Protein AF-0000000084385746 (afdb_homodimer)

Secondary structure (DSSP, 8-state):
---------------------------------EE-PEEPPPEEEEEETTEEEEEEEEEEEEEE-SS-EEEEEEEEEE--EE-TTS-EEEEEEEEEEETTS-EEEEEEEEEB-TTS-B--EEEEE--B--------------/---------------------------------EE-PEE---EEEEEETTEEEEEEEEEEEEEE-SS-EEEEEEEEEE--EE-TTS-EEEEEEEEEEETTS-EEEEEEEEEB-TTS-B--EEEEE--B--------------

Nearest PDB structures (foldseek):
  3c5o-assembly1_D  TM=8.957E-01  e=1.426E-07  Rhodopseudomonas palustris CGA009
  3c5o-assembly1_A  TM=8.776E-01  e=1.507E-07  Rhodopseudomonas palustris CGA009
  4pux-assembly1_A  TM=7.875E-01  e=1.241E-08  Acinetobacter baumannii AYE
  3g7g-assembly1_D  TM=8.600E-01  e=5.108E-07  Clostridium acetobutylicum ATCC 824
  3g7g-assembly1_A  TM=8.839E-01  e=1.241E-06  Clostridium acetobutylicum ATCC 824

Structure (mmCIF, N/CA/C/O backbone):
data_AF-0000000084385746-model_v1
#
loop_
_entity.id
_entity.type
_entity.pdbx_description
1 polymer 'Uncharacterized protein'
#
loop_
_atom_site.group_PDB
_atom_site.id
_atom_site.type_symbol
_atom_site.label_atom_id
_atom_site.label_alt_id
_atom_site.label_comp_id
_atom_site.label_asym_id
_atom_site.label_entity_id
_atom_site.label_seq_id
_atom_site.pdbx_PDB_ins_code
_atom_site.Cartn_x
_atom_site.Cartn_y
_atom_site.Cartn_z
_atom_site.occupancy
_atom_site.B_iso_or_equiv
_atom_site.auth_seq_id
_atom_site.auth_comp_id
_atom_site.auth_asym_id
_atom_site.auth_atom_id
_atom_site.pdbx_PDB_model_num
ATOM 1 N N . MET A 1 1 ? -47.906 86.062 4.32 1 35.59 1 MET A N 1
ATOM 2 C CA . MET A 1 1 ? -46.625 85.438 4.27 1 35.59 1 MET A CA 1
ATOM 3 C C . MET A 1 1 ? -46.688 84.062 4.93 1 35.59 1 MET A C 1
ATOM 5 O O . MET A 1 1 ? -46.938 83.938 6.129 1 35.59 1 MET A O 1
ATOM 9 N N . SER A 1 2 ? -47.188 82.938 4.184 1 40.31 2 SER A N 1
ATOM 10 C CA . SER A 1 2 ? -47.531 81.562 4.48 1 40.31 2 SER A CA 1
ATOM 11 C C . SER A 1 2 ? -46.281 80.75 4.859 1 40.31 2 SER A C 1
ATOM 13 O O . SER A 1 2 ? -45.281 80.812 4.137 1 40.31 2 SER A O 1
ATOM 15 N N . PHE A 1 3 ? -46 80.5 6.137 1 43.62 3 PHE A N 1
ATOM 16 C CA . PHE A 1 3 ? -44.906 79.875 6.832 1 43.62 3 PHE A CA 1
ATOM 17 C C . PHE A 1 3 ? -44.844 78.375 6.484 1 43.62 3 PHE A C 1
ATOM 19 O O . PHE A 1 3 ? -45.625 77.562 7.016 1 43.62 3 PHE A O 1
ATOM 26 N N . GLN A 1 4 ? -44.719 77.938 5.211 1 42.5 4 GLN A N 1
ATOM 27 C CA . GLN A 1 4 ? -44.656 76.5 4.922 1 42.5 4 GLN A CA 1
ATOM 28 C C . GLN A 1 4 ? -43.406 75.875 5.504 1 42.5 4 GLN A C 1
ATOM 30 O O . GLN A 1 4 ? -42.281 76.312 5.211 1 42.5 4 GLN A O 1
ATOM 35 N N . ALA A 1 5 ? -43.438 75.5 6.727 1 43.72 5 ALA A N 1
ATOM 36 C CA . ALA A 1 5 ? -42.281 74.812 7.344 1 43.72 5 ALA A CA 1
ATOM 37 C C . ALA A 1 5 ? -41.969 73.5 6.645 1 43.72 5 ALA A C 1
ATOM 39 O O . ALA A 1 5 ? -42.875 72.688 6.41 1 43.72 5 ALA A O 1
ATOM 40 N N . PRO A 1 6 ? -40.906 73.438 5.805 1 48.62 6 PRO A N 1
ATOM 41 C CA . PRO A 1 6 ? -40.594 72.188 5.148 1 48.62 6 PRO A CA 1
ATOM 42 C C . PRO A 1 6 ? -40.25 71.062 6.141 1 48.62 6 PRO A C 1
ATOM 44 O O . PRO A 1 6 ? -39.688 71.312 7.191 1 48.62 6 PRO A O 1
ATOM 47 N N . PHE A 1 7 ? -41.188 70.125 6.324 1 44.09 7 PHE A N 1
ATOM 48 C CA . PHE A 1 7 ? -40.969 68.875 7.133 1 44.09 7 PHE A CA 1
ATOM 49 C C . PHE A 1 7 ? -39.781 68.125 6.629 1 44.09 7 PHE A C 1
ATOM 51 O O . PHE A 1 7 ? -39.75 67.688 5.465 1 44.09 7 PHE A O 1
ATOM 58 N N . LYS A 1 8 ? -38.594 68.375 7.117 1 45.34 8 LYS A N 1
ATOM 59 C CA . LYS A 1 8 ? -37.406 67.625 6.797 1 45.34 8 LYS A CA 1
ATOM 60 C C . LYS A 1 8 ? -37.594 66.188 7.211 1 45.34 8 LYS A C 1
ATOM 62 O O . LYS A 1 8 ? -37.906 65.875 8.367 1 45.34 8 LYS A O 1
ATOM 67 N N . TYR A 1 9 ? -38.062 65.312 6.273 1 42.34 9 TYR A N 1
ATOM 68 C CA . TYR A 1 9 ? -38.125 63.875 6.5 1 42.34 9 TYR A CA 1
ATOM 69 C C . TYR A 1 9 ? -36.75 63.344 6.879 1 42.34 9 TYR A C 1
ATOM 71 O O . TYR A 1 9 ? -35.75 63.562 6.176 1 42.34 9 TYR A O 1
ATOM 79 N N . LEU A 1 10 ? -36.469 63.156 8.164 1 40.66 10 LEU A N 1
ATOM 80 C CA . LEU A 1 10 ? -35.281 62.5 8.672 1 40.66 10 LEU A CA 1
ATOM 81 C C . LEU A 1 10 ? -35.281 61.031 8.211 1 40.66 10 LEU A C 1
ATOM 83 O O . LEU A 1 10 ? -36.188 60.281 8.516 1 40.66 10 LEU A O 1
ATOM 87 N N . ALA A 1 11 ? -34.688 60.781 7.051 1 42.41 11 ALA A N 1
ATOM 88 C CA . ALA A 1 11 ? -34.469 59.406 6.598 1 42.41 11 ALA A CA 1
ATOM 89 C C . ALA A 1 11 ? -33.656 58.625 7.617 1 42.41 11 ALA A C 1
ATOM 91 O O . ALA A 1 11 ? -32.531 58.969 7.922 1 42.41 11 ALA A O 1
ATOM 92 N N . LEU A 1 12 ? -34.344 57.938 8.516 1 41.75 12 LEU A N 1
ATOM 93 C CA . LEU A 1 12 ? -33.688 57 9.398 1 41.75 12 LEU A CA 1
ATOM 94 C C . LEU A 1 12 ? -33.094 55.844 8.602 1 41.75 12 LEU A C 1
ATOM 96 O O . LEU A 1 12 ? -33.812 55.094 7.941 1 41.75 12 LEU A O 1
ATOM 100 N N . VAL A 1 13 ? -31.875 55.938 8.18 1 41.09 13 VAL A N 1
ATOM 101 C CA . VAL A 1 13 ? -31.156 54.812 7.574 1 41.09 13 VAL A CA 1
ATOM 102 C C . VAL A 1 13 ? -30.969 53.719 8.602 1 41.09 13 VAL A C 1
ATOM 104 O O . VAL A 1 13 ? -30.328 53.906 9.633 1 41.09 13 VAL A O 1
ATOM 107 N N . LEU A 1 14 ? -31.953 52.781 8.711 1 39.91 14 LEU A N 1
ATOM 108 C CA . LEU A 1 14 ? -31.719 51.562 9.492 1 39.91 14 LEU A CA 1
ATOM 109 C C . LEU A 1 14 ? -30.547 50.75 8.922 1 39.91 14 LEU A C 1
ATOM 111 O O . LEU A 1 14 ? -30.609 50.281 7.785 1 39.91 14 LEU A O 1
ATOM 115 N N . ALA A 1 15 ? -29.375 50.969 9.422 1 43.41 15 ALA A N 1
ATOM 116 C CA . ALA A 1 15 ? -28.25 50.094 9.102 1 43.41 15 ALA A CA 1
ATOM 117 C C . ALA A 1 15 ? -28.5 48.688 9.594 1 43.41 15 ALA A C 1
ATOM 119 O O . ALA A 1 15 ? -28.672 48.469 10.797 1 43.41 15 ALA A O 1
ATOM 120 N N . ALA A 1 16 ? -29.109 47.812 8.82 1 41.75 16 ALA A N 1
ATOM 121 C CA . ALA A 1 16 ? -29.094 46.406 9.172 1 41.75 16 ALA A CA 1
ATOM 122 C C . ALA A 1 16 ? -27.672 45.875 9.336 1 41.75 16 ALA A C 1
ATOM 124 O O . ALA A 1 16 ? -26.875 45.938 8.398 1 41.75 16 ALA A O 1
ATOM 125 N N . ALA A 1 17 ? -27.156 45.875 10.523 1 40.16 17 ALA A N 1
ATOM 126 C CA . ALA A 1 17 ? -25.906 45.125 10.773 1 40.16 17 ALA A CA 1
ATOM 127 C C . ALA A 1 17 ? -26.078 43.656 10.406 1 40.16 17 ALA A C 1
ATOM 129 O O . ALA A 1 17 ? -26.828 42.938 11.039 1 40.16 17 ALA A O 1
ATOM 130 N N . GLY A 1 18 ? -26.016 43.344 9.172 1 43.06 18 GLY A N 1
ATOM 131 C CA . GLY A 1 18 ? -25.938 41.938 8.852 1 43.06 18 GLY A CA 1
ATOM 132 C C . GLY A 1 18 ? -24.953 41.188 9.719 1 43.06 18 GLY A C 1
ATOM 133 O O . GLY A 1 18 ? -23.797 41.594 9.859 1 43.06 18 GLY A O 1
ATOM 134 N N . TYR A 1 19 ? -25.375 40.594 10.797 1 40.62 19 TYR A N 1
ATOM 135 C CA . TYR A 1 19 ? -24.531 39.594 11.469 1 40.62 19 TYR A CA 1
ATOM 136 C C . TYR A 1 19 ? -23.906 38.656 10.469 1 40.62 19 TYR A C 1
ATOM 138 O O . TYR A 1 19 ? -24.609 37.938 9.742 1 40.62 19 TYR A O 1
ATOM 146 N N . ALA A 1 20 ? -22.844 39.062 9.867 1 43.31 20 ALA A N 1
ATOM 147 C CA . ALA A 1 20 ? -22.094 38.062 9.117 1 43.31 20 ALA A CA 1
ATOM 148 C C . ALA A 1 20 ? -21.938 36.781 9.93 1 43.31 20 ALA A C 1
ATOM 150 O O . ALA A 1 20 ? -21.328 36.781 10.992 1 43.31 20 ALA A O 1
ATOM 151 N N . VAL A 1 21 ? -22.984 36.031 10.07 1 41.38 21 VAL A N 1
ATOM 152 C CA . VAL A 1 21 ? -22.75 34.688 10.617 1 41.38 21 VAL A CA 1
ATOM 153 C C . VAL A 1 21 ? -21.406 34.156 10.125 1 41.38 21 VAL A C 1
ATOM 155 O O . VAL A 1 21 ? -21.109 34.219 8.93 1 41.38 21 VAL A O 1
ATOM 158 N N . ALA A 1 22 ? -20.359 34.312 10.891 1 40.59 22 ALA A N 1
ATOM 159 C CA . ALA A 1 22 ? -19.062 33.719 10.594 1 40.59 22 ALA A CA 1
ATOM 160 C C . ALA A 1 22 ? -19.25 32.344 9.961 1 40.59 22 ALA A C 1
ATOM 162 O O . ALA A 1 22 ? -20.078 31.531 10.414 1 40.59 22 ALA A O 1
ATOM 163 N N . GLU A 1 23 ? -19.391 32.281 8.68 1 44.69 23 GLU A N 1
ATOM 164 C CA . GLU A 1 23 ? -19.391 30.938 8.094 1 44.69 23 GLU A CA 1
ATOM 165 C C . GLU A 1 23 ? -18.609 29.953 8.961 1 44.69 23 GLU A C 1
ATOM 167 O O . GLU A 1 23 ? -17.547 30.297 9.492 1 44.69 23 GLU A O 1
ATOM 172 N N . PRO A 1 24 ? -19.312 29.188 9.719 1 40.16 24 PRO A N 1
ATOM 173 C CA . PRO A 1 24 ? -18.484 28.234 10.469 1 40.16 24 PRO A CA 1
ATOM 174 C C . PRO A 1 24 ? -17.172 27.922 9.773 1 40.16 24 PRO A C 1
ATOM 176 O O . PRO A 1 24 ? -17.125 27.797 8.547 1 40.16 24 PRO A O 1
ATOM 179 N N . THR A 1 25 ? -16.078 28.578 10.094 1 38.53 25 THR A N 1
ATOM 180 C CA . THR A 1 25 ? -14.789 28.125 9.586 1 38.53 25 THR A CA 1
ATOM 181 C C . THR A 1 25 ? -14.789 26.609 9.375 1 38.53 25 THR A C 1
ATOM 183 O O . THR A 1 25 ? -15.258 25.859 10.234 1 38.53 25 THR A O 1
ATOM 186 N N . ARG A 1 26 ? -15.156 26.141 8.227 1 39.56 26 ARG A N 1
ATOM 187 C CA . ARG A 1 26 ? -14.953 24.719 7.945 1 39.56 26 ARG A CA 1
ATOM 188 C C . ARG A 1 26 ? -13.93 24.109 8.898 1 39.56 26 ARG A C 1
ATOM 190 O O . ARG A 1 26 ? -12.891 24.719 9.172 1 39.56 26 ARG A O 1
ATOM 197 N N . PRO A 1 27 ? -14.344 23.438 9.891 1 39.25 27 PRO A N 1
ATOM 198 C CA . PRO A 1 27 ? -13.219 22.875 10.641 1 39.25 27 PRO A CA 1
ATOM 199 C C . PRO A 1 27 ? -11.938 22.797 9.812 1 39.25 27 PRO A C 1
ATOM 201 O O . PRO A 1 27 ? -11.977 22.438 8.641 1 39.25 27 PRO A O 1
ATOM 204 N N . GLY A 1 28 ? -11.203 23.844 9.742 1 36.59 28 GLY A N 1
ATOM 205 C CA . GLY A 1 28 ? -9.891 23.797 9.109 1 36.59 28 GLY A CA 1
ATOM 206 C C . GLY A 1 28 ? -9.305 22.406 9.07 1 36.59 28 GLY A C 1
ATOM 207 O O . GLY A 1 28 ? -9.07 21.797 10.117 1 36.59 28 GLY A O 1
ATOM 208 N N . LEU A 1 29 ? -9.898 21.516 8.359 1 39.75 29 LEU A N 1
ATOM 209 C CA . LEU A 1 29 ? -9.023 20.359 8.219 1 39.75 29 LEU A CA 1
ATOM 210 C C . LEU A 1 29 ? -7.57 20.734 8.508 1 39.75 29 LEU A C 1
ATOM 212 O O . LEU A 1 29 ? -6.969 21.516 7.758 1 39.75 29 LEU A O 1
ATOM 216 N N . THR A 1 30 ? -7.336 21.375 9.633 1 42.19 30 THR A N 1
ATOM 217 C CA . THR A 1 30 ? -5.938 21.562 10.008 1 42.19 30 THR A CA 1
ATOM 218 C C . THR A 1 30 ? -5.031 20.656 9.18 1 42.19 30 THR A C 1
ATOM 220 O O . THR A 1 30 ? -5.176 19.438 9.203 1 42.19 30 THR A O 1
ATOM 223 N N . TYR A 1 31 ? -4.645 21.109 7.926 1 50.03 31 TYR A N 1
ATOM 224 C CA . TYR A 1 31 ? -3.588 20.547 7.086 1 50.03 31 TYR A CA 1
ATOM 225 C C . TYR A 1 31 ? -2.533 19.844 7.93 1 50.03 31 TYR A C 1
ATOM 227 O O . TYR A 1 31 ? -1.825 20.484 8.711 1 50.03 31 TYR A O 1
ATOM 235 N N . LEU A 1 32 ? -2.736 18.766 8.586 1 58.06 32 LEU A N 1
ATOM 236 C CA . LEU A 1 32 ? -1.674 18.094 9.336 1 58.06 32 LEU A CA 1
ATOM 237 C C . LEU A 1 32 ? -0.314 18.359 8.688 1 58.06 32 LEU A C 1
ATOM 239 O O . LEU A 1 32 ? 0.646 18.703 9.375 1 58.06 32 LEU A O 1
ATOM 243 N N . TYR A 1 33 ? -0.214 18.25 7.566 1 65.12 33 TYR A N 1
ATOM 244 C CA . TYR A 1 33 ? 1.058 18.469 6.883 1 65.12 33 TYR A CA 1
ATOM 245 C C . TYR A 1 33 ? 0.847 18.672 5.391 1 65.12 33 TYR A C 1
ATOM 247 O O . TYR A 1 33 ? -0.234 18.391 4.863 1 65.12 33 TYR A O 1
ATOM 255 N N . SER A 1 34 ? 1.604 19.531 4.855 1 74.12 34 SER A N 1
ATOM 256 C CA . SER A 1 34 ? 1.747 19.594 3.404 1 74.12 34 SER A CA 1
ATOM 257 C C . SER A 1 34 ? 2.83 18.641 2.916 1 74.12 34 SER A C 1
ATOM 259 O O . SER A 1 34 ? 3.881 18.5 3.547 1 74.12 34 SER A O 1
ATOM 261 N N . LEU A 1 35 ? 2.318 17.812 2.064 1 74.31 35 LEU A N 1
ATOM 262 C CA . LEU A 1 35 ? 3.262 16.906 1.432 1 74.31 35 LEU A CA 1
ATOM 263 C C . LEU A 1 35 ? 3.697 17.438 0.068 1 74.31 35 LEU A C 1
ATOM 265 O O . LEU A 1 35 ? 2.857 17.781 -0.765 1 74.31 35 LEU A O 1
ATOM 269 N N . ASN A 1 36 ? 4.93 17.844 -0.039 1 77.62 36 ASN A N 1
ATOM 270 C CA . ASN A 1 36 ? 5.527 18.125 -1.341 1 77.62 36 ASN A CA 1
ATOM 271 C C . ASN A 1 36 ? 6.254 16.891 -1.894 1 77.62 36 ASN A C 1
ATOM 273 O O . ASN A 1 36 ? 7.473 16.922 -2.074 1 77.62 36 ASN A O 1
ATOM 277 N N . GLY A 1 37 ? 5.504 15.875 -1.877 1 72.25 37 GLY A N 1
ATOM 278 C CA . GLY A 1 37 ? 6.086 14.625 -2.338 1 72.25 37 GLY A CA 1
ATOM 279 C C . GLY A 1 37 ? 6.074 14.477 -3.85 1 72.25 37 GLY A C 1
ATOM 280 O O . GLY A 1 37 ? 5.359 15.211 -4.539 1 72.25 37 GLY A O 1
ATOM 281 N N . THR A 1 38 ? 7.078 13.711 -4.32 1 86.44 38 THR A N 1
ATOM 282 C CA . THR A 1 38 ? 7.211 13.328 -5.723 1 86.44 38 THR A CA 1
ATOM 283 C C . THR A 1 38 ? 6.535 11.984 -5.984 1 86.44 38 THR A C 1
ATOM 285 O O . THR A 1 38 ? 6.703 11.039 -5.215 1 86.44 38 THR A O 1
ATOM 288 N N . LEU A 1 39 ? 5.648 12.086 -6.898 1 90 39 LEU A N 1
ATOM 289 C CA . LEU A 1 39 ? 5.035 10.852 -7.379 1 90 39 LEU A CA 1
ATOM 290 C C . LEU A 1 39 ? 5.75 10.336 -8.625 1 90 39 LEU A C 1
ATOM 292 O O . LEU A 1 39 ? 6.297 11.125 -9.398 1 90 39 LEU A O 1
ATOM 296 N N . GLY A 1 40 ? 5.789 8.992 -8.75 1 92.62 40 GLY A N 1
ATOM 297 C CA . GLY A 1 40 ? 6.262 8.398 -9.992 1 92.62 40 GLY A CA 1
ATOM 298 C C . GLY A 1 40 ? 5.262 8.5 -11.125 1 92.62 40 GLY A C 1
ATOM 299 O O . GLY A 1 40 ? 4.148 8.992 -10.938 1 92.62 40 GLY A O 1
ATOM 300 N N . GLU A 1 41 ? 5.695 8.086 -12.305 1 94.19 41 GLU A N 1
ATOM 301 C CA . GLU A 1 41 ? 4.805 8.07 -13.461 1 94.19 41 GLU A CA 1
ATOM 302 C C . GLU A 1 41 ? 3.584 7.195 -13.211 1 94.19 41 GLU A C 1
ATOM 304 O O . GLU A 1 41 ? 3.719 6.016 -12.875 1 94.19 41 GLU A O 1
ATOM 309 N N . PRO A 1 42 ? 2.42 7.793 -13.328 1 95.75 42 PRO A N 1
ATOM 310 C CA . PRO A 1 42 ? 1.208 6.996 -13.133 1 95.75 42 PRO A CA 1
ATOM 311 C C . PRO A 1 42 ? 1.012 5.941 -14.219 1 95.75 42 PRO A C 1
ATOM 313 O O . PRO A 1 42 ? 1.463 6.129 -15.352 1 95.75 42 PRO A O 1
ATOM 316 N N . PHE A 1 43 ? 0.29 4.84 -13.875 1 95.88 43 PHE A N 1
ATOM 317 C CA . PHE A 1 43 ? -0.142 3.85 -14.859 1 95.88 43 PHE A CA 1
ATOM 318 C C . PHE A 1 43 ? -1.434 3.174 -14.414 1 95.88 43 PHE A C 1
ATOM 320 O O . PHE A 1 43 ? -1.854 3.322 -13.266 1 95.88 43 PHE A O 1
ATOM 327 N N . THR A 1 44 ? -2.057 2.438 -15.344 1 95.31 44 THR A N 1
ATOM 328 C CA . THR A 1 44 ? -3.305 1.74 -15.055 1 95.31 44 THR A CA 1
ATOM 329 C C . THR A 1 44 ? -3.104 0.228 -15.102 1 95.31 44 THR A C 1
ATOM 331 O O . THR A 1 44 ? -2.24 -0.265 -15.836 1 95.31 44 THR A O 1
ATOM 334 N N . THR A 1 45 ? -3.855 -0.508 -14.297 1 93.81 45 THR A N 1
ATOM 335 C CA . THR A 1 45 ? -3.871 -1.964 -14.391 1 93.81 45 THR A CA 1
ATOM 336 C C . THR A 1 45 ? -4.957 -2.434 -15.352 1 93.81 45 THR A C 1
ATOM 338 O O . THR A 1 45 ? -5.199 -3.635 -15.484 1 93.81 45 THR A O 1
ATOM 341 N N . GLY A 1 46 ? -5.652 -1.529 -15.977 1 87.38 46 GLY A N 1
ATOM 342 C CA . GLY A 1 46 ? -6.715 -1.84 -16.922 1 87.38 46 GLY A CA 1
ATOM 343 C C . GLY A 1 46 ? -8.102 -1.592 -16.359 1 87.38 46 GLY A C 1
ATOM 344 O O . GLY A 1 46 ? -8.25 -1.224 -15.188 1 87.38 46 GLY A O 1
ATOM 345 N N . VAL A 1 47 ? -9.047 -1.761 -17.203 1 86.25 47 VAL A N 1
ATOM 346 C CA . VAL A 1 47 ? -10.438 -1.501 -16.828 1 86.25 47 VAL A CA 1
ATOM 347 C C . VAL A 1 47 ? -11.016 -2.711 -16.094 1 86.25 47 VAL A C 1
ATOM 349 O O . VAL A 1 47 ? -10.938 -3.838 -16.594 1 86.25 47 VAL A O 1
ATOM 352 N N . GLY A 1 48 ? -11.469 -2.375 -14.844 1 83.06 48 GLY A N 1
ATOM 353 C CA . GLY A 1 48 ? -12.164 -3.391 -14.07 1 83.06 48 GLY A CA 1
ATOM 354 C C . GLY A 1 48 ? -13.633 -3.076 -13.844 1 83.06 48 GLY A C 1
ATOM 355 O O . GLY A 1 48 ? -14.133 -2.068 -14.352 1 83.06 48 GLY A O 1
ATOM 356 N N . PRO A 1 49 ? -14.273 -4 -13.109 1 82.94 49 PRO A N 1
ATOM 357 C CA . PRO A 1 49 ? -15.711 -3.854 -12.906 1 82.94 49 PRO A CA 1
ATOM 358 C C . PRO A 1 49 ? -16.078 -2.582 -12.141 1 82.94 49 PRO A C 1
ATOM 360 O O . PRO A 1 49 ? -17.172 -2.051 -12.297 1 82.94 49 PRO A O 1
ATOM 363 N N . HIS A 1 50 ? -15.234 -2.098 -11.352 1 85.75 50 HIS A N 1
ATOM 364 C CA . HIS A 1 50 ? -15.539 -0.936 -10.523 1 85.75 50 HIS A CA 1
ATOM 365 C C . HIS A 1 50 ? -14.93 0.333 -11.117 1 85.75 50 HIS A C 1
ATOM 367 O O . HIS A 1 50 ? -15.062 1.415 -10.539 1 85.75 50 HIS A O 1
ATOM 373 N N . GLY A 1 51 ? -14.336 0.25 -12.211 1 92.5 51 GLY A N 1
ATOM 374 C CA . GLY A 1 51 ? -13.602 1.354 -12.82 1 92.5 51 GLY A CA 1
ATOM 375 C C . GLY A 1 51 ? -12.172 1.004 -13.172 1 92.5 51 GLY A C 1
ATOM 376 O O . GLY A 1 51 ? -11.812 -0.174 -13.25 1 92.5 51 GLY A O 1
ATOM 377 N N . THR A 1 52 ? -11.453 2.072 -13.43 1 94.31 52 THR A N 1
ATOM 378 C CA . THR A 1 52 ? -10.062 1.867 -13.828 1 94.31 52 THR A CA 1
ATOM 379 C C . THR A 1 52 ? -9.125 2.139 -12.656 1 94.31 52 THR A C 1
ATOM 381 O O . THR A 1 52 ? -9.156 3.225 -12.07 1 94.31 52 THR A O 1
ATOM 384 N N . ARG A 1 53 ? -8.367 1.111 -12.336 1 96.19 53 ARG A N 1
ATOM 385 C CA . ARG A 1 53 ? -7.344 1.286 -11.32 1 96.19 53 ARG A CA 1
ATOM 386 C C . ARG A 1 53 ? -6.195 2.148 -11.836 1 96.19 53 ARG A C 1
ATOM 388 O O . ARG A 1 53 ? -5.629 1.863 -12.891 1 96.19 53 ARG A O 1
ATOM 395 N N . ALA A 1 54 ? -5.969 3.229 -11.086 1 96.06 54 ALA A N 1
ATOM 396 C CA . ALA A 1 54 ? -4.801 4.07 -11.336 1 96.06 54 ALA A CA 1
ATOM 397 C C . ALA A 1 54 ? -3.768 3.922 -10.219 1 96.06 54 ALA A C 1
ATOM 399 O O . ALA A 1 54 ? -4.102 4.023 -9.039 1 96.06 54 ALA A O 1
ATOM 400 N N . VAL A 1 55 ? -2.574 3.625 -10.641 1 97.69 55 VAL A N 1
ATOM 401 C CA . VAL A 1 55 ? -1.484 3.49 -9.688 1 97.69 55 VAL A CA 1
ATOM 402 C C . VAL A 1 55 ? -0.571 4.711 -9.766 1 97.69 55 VAL A C 1
ATOM 404 O O . VAL A 1 55 ? -0.032 5.023 -10.828 1 97.69 55 VAL A O 1
ATOM 407 N N . LEU A 1 56 ? -0.446 5.406 -8.656 1 97.38 56 LEU A N 1
ATOM 408 C CA . LEU A 1 56 ? 0.442 6.555 -8.508 1 97.38 56 LEU A CA 1
ATOM 409 C C . LEU A 1 56 ? 1.522 6.277 -7.469 1 97.38 56 LEU A C 1
ATOM 411 O O . LEU A 1 56 ? 1.308 6.488 -6.273 1 97.38 56 LEU A O 1
ATOM 415 N N . PRO A 1 57 ? 2.725 5.84 -7.938 1 97.94 57 PRO A N 1
ATOM 416 C CA . PRO A 1 57 ? 3.777 5.48 -6.984 1 97.94 57 PRO A CA 1
ATOM 417 C C . PRO A 1 57 ? 4.258 6.672 -6.16 1 97.94 57 PRO A C 1
ATOM 419 O O . PRO A 1 57 ? 4.375 7.781 -6.684 1 97.94 57 PRO A O 1
ATOM 422 N N . VAL A 1 58 ? 4.48 6.383 -4.914 1 97.06 58 VAL A N 1
ATOM 423 C CA . VAL A 1 58 ? 5.078 7.391 -4.043 1 97.06 58 VAL A CA 1
ATOM 424 C C . VAL A 1 58 ? 6.598 7.305 -4.121 1 97.06 58 VAL A C 1
ATOM 426 O O . VAL A 1 58 ? 7.184 6.262 -3.826 1 97.06 58 VAL A O 1
ATOM 429 N N . LEU A 1 59 ? 7.289 8.367 -4.426 1 95.38 59 LEU A N 1
ATOM 430 C CA . LEU A 1 59 ? 8.734 8.328 -4.609 1 95.38 59 LEU A CA 1
ATOM 431 C C . LEU A 1 59 ? 9.453 9.023 -3.459 1 95.38 59 LEU A C 1
ATOM 433 O O . LEU A 1 59 ? 10.664 8.883 -3.297 1 95.38 59 LEU A O 1
ATOM 437 N N . GLY A 1 60 ? 8.781 9.812 -2.699 1 94.12 60 GLY A N 1
ATOM 438 C CA . GLY A 1 60 ? 9.422 10.484 -1.584 1 94.12 60 GLY A CA 1
ATOM 439 C C . GLY A 1 60 ? 9.234 11.992 -1.606 1 94.12 60 GLY A C 1
ATOM 440 O O . GLY A 1 60 ? 8.344 12.5 -2.297 1 94.12 60 GLY A O 1
ATOM 441 N N . GLY A 1 61 ? 10.031 12.672 -0.722 1 93 61 GLY A N 1
ATOM 442 C CA . GLY A 1 61 ? 10.016 14.117 -0.601 1 93 61 GLY A CA 1
ATOM 443 C C . GLY A 1 61 ? 9.781 14.594 0.821 1 93 61 GLY A C 1
ATOM 444 O O . GLY A 1 61 ? 9.5 13.797 1.713 1 93 61 GLY A O 1
ATOM 445 N N . PRO A 1 62 ? 9.992 15.883 0.858 1 93 62 PRO A N 1
ATOM 446 C CA . PRO A 1 62 ? 9.797 16.438 2.201 1 93 62 PRO A CA 1
ATOM 447 C C . PRO A 1 62 ? 8.328 16.641 2.551 1 93 62 PRO A C 1
ATOM 449 O O . PRO A 1 62 ? 7.488 16.781 1.654 1 93 62 PRO A O 1
ATOM 452 N N . PHE A 1 63 ? 8 16.578 3.807 1 91.12 63 PHE A N 1
ATOM 453 C CA . PHE A 1 63 ? 6.734 17.094 4.309 1 91.12 63 PHE A CA 1
ATOM 454 C C . PHE A 1 63 ? 6.957 18.031 5.484 1 91.12 63 PHE A C 1
ATOM 456 O O . PHE A 1 63 ? 7.992 17.969 6.152 1 91.12 63 PHE A O 1
ATOM 463 N N . SER A 1 64 ? 6.031 18.953 5.613 1 89.69 64 SER A N 1
ATOM 464 C CA . SER A 1 64 ? 6.137 19.922 6.699 1 89.69 64 SER A CA 1
ATOM 465 C C . SER A 1 64 ? 4.762 20.312 7.223 1 89.69 64 SER A C 1
ATOM 467 O O . SER A 1 64 ? 3.803 20.406 6.453 1 89.69 64 SER A O 1
ATOM 469 N N . GLY A 1 65 ? 4.688 20.438 8.508 1 85 65 GLY A N 1
ATOM 470 C CA . GLY A 1 65 ? 3.523 20.969 9.203 1 85 65 GLY A CA 1
ATOM 471 C C . GLY A 1 65 ? 3.881 21.781 10.438 1 85 65 GLY A C 1
ATOM 472 O O . GLY A 1 65 ? 5.059 21.984 10.727 1 85 65 GLY A O 1
ATOM 473 N N . PRO A 1 66 ? 2.914 22.344 11.055 1 84.62 66 PRO A N 1
ATOM 474 C CA . PRO A 1 66 ? 3.176 23.219 12.211 1 84.62 66 PRO A CA 1
ATOM 475 C C . PRO A 1 66 ? 3.998 22.516 13.297 1 84.62 66 PRO A C 1
ATOM 477 O O . PRO A 1 66 ? 4.863 23.141 13.914 1 84.62 66 PRO A O 1
ATOM 480 N N . ASN A 1 67 ? 3.762 21.203 13.477 1 85.19 67 ASN A N 1
ATOM 481 C CA . ASN A 1 67 ? 4.434 20.531 14.578 1 85.19 67 ASN A CA 1
ATOM 482 C C . ASN A 1 67 ? 5.176 19.297 14.109 1 85.19 67 ASN A C 1
ATOM 484 O O . ASN A 1 67 ? 5.719 18.531 14.922 1 85.19 67 ASN A O 1
ATOM 488 N N . ILE A 1 68 ? 5.141 19.109 12.891 1 86.62 68 ILE A N 1
ATOM 489 C CA . ILE A 1 68 ? 5.75 17.875 12.414 1 86.62 68 ILE A CA 1
ATOM 490 C C . ILE A 1 68 ? 6.32 18.094 11.008 1 86.62 68 ILE A C 1
ATOM 492 O O . ILE A 1 68 ? 5.703 18.766 10.18 1 86.62 68 ILE A O 1
ATOM 496 N N . SER A 1 69 ? 7.594 17.672 10.805 1 93.25 69 SER A N 1
ATOM 497 C CA . SER A 1 69 ? 8.234 17.688 9.5 1 93.25 69 SER A CA 1
ATOM 498 C C . SER A 1 69 ? 9.125 16.469 9.305 1 93.25 69 SER A C 1
ATOM 500 O O . SER A 1 69 ? 9.461 15.781 10.273 1 93.25 69 SER A O 1
ATOM 502 N N . GLY A 1 70 ? 9.43 16.234 8.102 1 95.5 70 GLY A N 1
ATOM 503 C CA . GLY A 1 70 ? 10.289 15.102 7.816 1 95.5 70 GLY A CA 1
ATOM 504 C C . GLY A 1 70 ? 10.266 14.695 6.355 1 95.5 70 GLY A C 1
ATOM 505 O O . GLY A 1 70 ? 10.25 15.547 5.465 1 95.5 70 GLY A O 1
ATOM 506 N N . GLN A 1 71 ? 10.414 13.375 6.148 1 96.62 71 GLN A N 1
ATOM 507 C CA . GLN A 1 71 ? 10.523 12.828 4.801 1 96.62 71 GLN A CA 1
ATOM 508 C C . GLN A 1 71 ? 9.414 11.812 4.535 1 96.62 71 GLN A C 1
ATOM 510 O O . GLN A 1 71 ? 9.109 10.984 5.395 1 96.62 71 GLN A O 1
ATOM 515 N N . VAL A 1 72 ? 8.758 11.992 3.379 1 95.81 72 VAL A N 1
ATOM 516 C CA . VAL A 1 72 ? 8 10.891 2.812 1 95.81 72 VAL A CA 1
ATOM 517 C C . VAL A 1 72 ? 8.953 9.805 2.312 1 95.81 72 VAL A C 1
ATOM 519 O O . VAL A 1 72 ? 9.906 10.102 1.59 1 95.81 72 VAL A O 1
ATOM 522 N N . LEU A 1 73 ? 8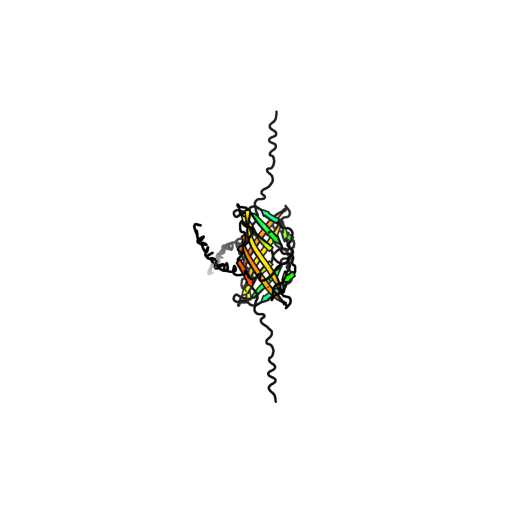.789 8.578 2.748 1 96.75 73 LEU A N 1
ATOM 523 C CA . LEU A 1 73 ? 9.633 7.484 2.283 1 96.75 73 LEU A CA 1
ATOM 524 C C . LEU A 1 73 ? 9.164 6.98 0.922 1 96.75 73 LEU A C 1
ATOM 526 O O . LEU A 1 73 ? 7.984 7.078 0.589 1 96.75 73 LEU A O 1
ATOM 530 N N . PRO A 1 74 ? 10.117 6.496 0.076 1 96.56 74 PRO A N 1
ATOM 531 C CA . PRO A 1 74 ? 9.719 5.977 -1.235 1 96.56 74 PRO A CA 1
ATOM 532 C C . PRO A 1 74 ? 9.062 4.598 -1.15 1 96.56 74 PRO A C 1
ATOM 534 O O . PRO A 1 74 ? 9.562 3.637 -1.739 1 96.56 74 PRO A O 1
ATOM 537 N N . ILE A 1 75 ? 8.008 4.527 -0.413 1 97.38 75 ILE A N 1
ATOM 538 C CA . ILE A 1 75 ? 7.238 3.316 -0.148 1 97.38 75 ILE A CA 1
ATOM 539 C C . ILE A 1 75 ? 5.75 3.609 -0.311 1 97.38 75 ILE A C 1
ATOM 541 O O . ILE A 1 75 ? 5.219 4.523 0.322 1 97.38 75 ILE A O 1
ATOM 545 N N . GLY A 1 76 ? 5.082 2.707 -1.13 1 98.19 76 GLY A N 1
ATOM 546 C CA . GLY A 1 76 ? 3.637 2.812 -1.265 1 98.19 76 GLY A CA 1
ATOM 547 C C . GLY A 1 76 ? 3.207 3.479 -2.559 1 98.19 76 GLY A C 1
ATOM 548 O O . GLY A 1 76 ? 4.016 3.648 -3.475 1 98.19 76 GLY A O 1
ATOM 549 N N . ALA A 1 77 ? 1.941 3.744 -2.641 1 98.5 77 ALA A N 1
ATOM 550 C CA . ALA A 1 77 ? 1.265 4.332 -3.795 1 98.5 77 ALA A CA 1
ATOM 551 C C . ALA A 1 77 ? -0.15 4.773 -3.434 1 98.5 77 ALA A C 1
ATOM 553 O O . ALA A 1 77 ? -0.646 4.465 -2.348 1 98.5 77 ALA A O 1
ATOM 554 N N . ASP A 1 78 ? -0.716 5.531 -4.262 1 97 78 ASP A N 1
ATOM 555 C CA . ASP A 1 78 ? -2.172 5.609 -4.355 1 97 78 ASP A CA 1
ATOM 556 C C . ASP A 1 78 ? -2.705 4.656 -5.422 1 97 78 ASP A C 1
ATOM 558 O O . ASP A 1 78 ? -2.379 4.797 -6.605 1 97 78 ASP A O 1
ATOM 562 N N . TRP A 1 79 ? -3.418 3.658 -4.934 1 98.06 79 TRP A N 1
ATOM 563 C CA . TRP A 1 79 ? -4.047 2.682 -5.812 1 98.06 79 TRP A CA 1
ATOM 564 C C . TRP A 1 79 ? -5.52 3.021 -6.039 1 98.06 79 TRP A C 1
ATOM 566 O O . TRP A 1 79 ? -6.387 2.152 -5.938 1 98.06 79 TRP A O 1
ATOM 576 N N . GLY A 1 80 ? -5.773 4.188 -6.328 1 96.75 80 GLY A N 1
ATOM 577 C CA . GLY A 1 80 ? -7.141 4.676 -6.465 1 96.75 80 GLY A CA 1
ATOM 578 C C . GLY A 1 80 ? -7.832 4.168 -7.715 1 96.75 80 GLY A C 1
ATOM 579 O O . GLY A 1 80 ? -7.203 3.535 -8.562 1 96.75 80 GLY A O 1
ATOM 580 N N . ILE A 1 81 ? -9.141 4.438 -7.715 1 96.44 81 ILE A N 1
ATOM 581 C CA . ILE A 1 81 ? -9.977 4.039 -8.844 1 96.44 81 ILE A CA 1
ATOM 582 C C . ILE A 1 81 ? -10.625 5.273 -9.469 1 96.44 81 ILE A C 1
ATOM 584 O O . ILE A 1 81 ? -11.094 6.164 -8.758 1 96.44 81 ILE A O 1
ATOM 588 N N . VAL A 1 82 ? -10.539 5.316 -10.805 1 95 82 VAL A N 1
ATOM 589 C CA . VAL A 1 82 ? -11.375 6.258 -11.539 1 95 82 VAL A CA 1
ATOM 590 C C . VAL A 1 82 ? -12.688 5.582 -11.938 1 95 82 VAL A C 1
ATOM 592 O O . VAL A 1 82 ? -12.688 4.609 -12.695 1 95 82 VAL A O 1
ATOM 595 N N . ASP A 1 83 ? -13.758 6.121 -11.422 1 93.88 83 ASP A N 1
ATOM 596 C CA . ASP A 1 83 ? -15.023 5.43 -11.664 1 93.88 83 ASP A CA 1
ATOM 597 C C . ASP A 1 83 ? -15.625 5.848 -13 1 93.88 83 ASP A C 1
ATOM 599 O O . ASP A 1 83 ? -15 6.578 -13.773 1 93.88 83 ASP A O 1
ATOM 603 N N . SER A 1 84 ? -16.812 5.316 -13.297 1 91.69 84 SER A N 1
ATOM 604 C CA . SER A 1 84 ? -17.438 5.508 -14.602 1 91.69 84 SER A CA 1
ATOM 605 C C . SER A 1 84 ? -17.812 6.965 -14.828 1 91.69 84 SER A C 1
ATOM 607 O O . SER A 1 84 ? -18.031 7.387 -15.969 1 91.69 84 SER A O 1
ATOM 609 N N . ASN A 1 85 ? -17.875 7.785 -13.852 1 92 85 ASN A N 1
ATOM 610 C CA . ASN A 1 85 ? -18.172 9.211 -13.969 1 92 85 ASN A CA 1
ATOM 611 C C . ASN A 1 85 ? -16.891 10.039 -14.055 1 92 85 ASN A C 1
ATOM 613 O O . ASN A 1 85 ? -16.938 11.266 -14.07 1 92 85 ASN A O 1
ATOM 617 N N . GLY A 1 86 ? -15.805 9.359 -13.977 1 91.56 86 GLY A N 1
ATOM 618 C CA . GLY A 1 86 ? -14.531 10.047 -14.062 1 91.56 86 GLY A CA 1
ATOM 619 C C . GLY A 1 86 ? -14.031 10.539 -12.719 1 91.56 86 GLY A C 1
ATOM 620 O O . GLY A 1 86 ? -13.047 11.281 -12.641 1 91.56 86 GLY A O 1
ATOM 621 N N . LEU A 1 87 ? -14.711 10.156 -11.68 1 93.62 87 LEU A N 1
ATOM 622 C CA . LEU A 1 87 ? -14.305 10.57 -10.344 1 93.62 87 LEU A CA 1
ATOM 623 C C . LEU A 1 87 ? -13.242 9.633 -9.773 1 93.62 87 LEU A C 1
ATOM 625 O O . LEU A 1 87 ? -13.367 8.414 -9.891 1 93.62 87 LEU A O 1
ATOM 629 N N . PHE A 1 88 ? -12.281 10.273 -9.219 1 94.25 88 PHE A N 1
ATOM 630 C CA . PHE A 1 88 ? -11.195 9.5 -8.625 1 94.25 88 PHE A CA 1
ATOM 631 C C . PHE A 1 88 ? -11.484 9.195 -7.156 1 94.25 88 PHE A C 1
ATOM 633 O O . PHE A 1 88 ? -11.859 10.094 -6.395 1 94.25 88 PHE A O 1
ATOM 640 N N . TRP A 1 89 ? -11.406 7.953 -6.762 1 95.56 89 TRP A N 1
ATOM 641 C CA . TRP A 1 89 ? -11.469 7.469 -5.387 1 95.56 89 TRP A CA 1
ATOM 642 C C . TRP A 1 89 ? -10.086 7.055 -4.898 1 95.56 89 TRP A C 1
ATOM 644 O O . TRP A 1 89 ? -9.523 6.062 -5.367 1 95.56 89 TRP A O 1
ATOM 654 N N . ALA A 1 90 ? -9.602 7.812 -3.982 1 95.5 90 ALA A N 1
ATOM 655 C CA . ALA A 1 90 ? -8.258 7.547 -3.471 1 95.5 90 ALA A CA 1
ATOM 656 C C . ALA A 1 90 ? -8.234 6.262 -2.648 1 95.5 90 ALA A C 1
ATOM 658 O O . ALA A 1 90 ? -9.203 5.934 -1.962 1 95.5 90 ALA A O 1
ATOM 659 N N . ASP A 1 91 ? -7.184 5.516 -2.719 1 97.06 91 ASP A N 1
ATOM 660 C CA . ASP A 1 91 ? -6.773 4.383 -1.893 1 97.06 91 ASP A CA 1
ATOM 661 C C . ASP A 1 91 ? -5.254 4.355 -1.72 1 97.06 91 ASP A C 1
ATOM 663 O O . ASP A 1 91 ? -4.562 3.596 -2.402 1 97.06 91 ASP A O 1
ATOM 667 N N . ALA A 1 92 ? -4.777 5.152 -0.816 1 97.06 92 ALA A N 1
ATOM 668 C CA . ALA A 1 92 ? -3.34 5.41 -0.732 1 97.06 92 ALA A CA 1
ATOM 669 C C . ALA A 1 92 ? -2.754 4.836 0.554 1 97.06 92 ALA A C 1
ATOM 671 O O . ALA A 1 92 ? -3.396 4.871 1.607 1 97.06 92 ALA A O 1
ATOM 672 N N . ARG A 1 93 ? -1.624 4.34 0.469 1 98.12 93 ARG A N 1
ATOM 673 C CA . ARG A 1 93 ? -0.759 3.982 1.589 1 98.12 93 ARG A CA 1
ATOM 674 C C . ARG A 1 93 ? 0.652 4.523 1.384 1 98.12 93 ARG A C 1
ATOM 676 O O . ARG A 1 93 ? 1.22 4.395 0.297 1 98.12 93 ARG A O 1
ATOM 683 N N . TYR A 1 94 ? 1.191 5.117 2.436 1 97 94 TYR A N 1
ATOM 684 C CA . TYR A 1 94 ? 2.568 5.594 2.395 1 97 94 TYR A CA 1
ATOM 685 C C . TYR A 1 94 ? 3.119 5.785 3.803 1 97 94 TYR A C 1
ATOM 687 O O . TYR A 1 94 ? 2.381 5.684 4.785 1 97 94 TYR A O 1
ATOM 695 N N . ASN A 1 95 ? 4.422 6.02 3.854 1 96.81 95 ASN A N 1
ATOM 696 C CA . ASN A 1 95 ? 5.098 6.164 5.137 1 96.81 95 ASN A CA 1
ATOM 697 C C . ASN A 1 95 ? 5.848 7.488 5.23 1 96.81 95 ASN A C 1
ATOM 699 O O . ASN A 1 95 ? 6.441 7.941 4.25 1 96.81 95 ASN A O 1
ATOM 703 N N . LEU A 1 96 ? 5.793 8.016 6.406 1 94.62 96 LEU A N 1
ATOM 704 C CA . LEU A 1 96 ? 6.551 9.211 6.754 1 94.62 96 LEU A CA 1
ATOM 705 C C . LEU A 1 96 ? 7.586 8.906 7.832 1 94.62 96 LEU A C 1
ATOM 707 O O . LEU A 1 96 ? 7.328 8.109 8.742 1 94.62 96 LEU A O 1
ATOM 711 N N . ARG A 1 97 ? 8.727 9.523 7.668 1 96 97 ARG A N 1
ATOM 712 C CA . ARG A 1 97 ? 9.695 9.594 8.758 1 96 97 ARG A CA 1
ATOM 713 C C . ARG A 1 97 ? 9.891 11.039 9.219 1 96 97 ARG A C 1
ATOM 715 O O . ARG A 1 97 ? 10.266 11.906 8.43 1 96 97 ARG A O 1
ATOM 722 N N . THR A 1 98 ? 9.594 11.227 10.492 1 94.44 98 THR A N 1
ATOM 723 C CA . THR A 1 98 ? 9.742 12.578 11.023 1 94.44 98 THR A CA 1
ATOM 724 C C . THR A 1 98 ? 11.211 12.891 11.281 1 94.44 98 THR A C 1
ATOM 726 O O . THR A 1 98 ? 12.047 11.984 11.359 1 94.44 98 THR A O 1
ATOM 729 N N . ASP A 1 99 ? 11.484 14.164 11.414 1 95.19 99 ASP A N 1
ATOM 730 C CA . ASP A 1 99 ? 12.844 14.609 11.664 1 95.19 99 ASP A CA 1
ATOM 731 C C . ASP A 1 99 ? 13.375 14.039 12.977 1 95.19 99 ASP A C 1
ATOM 733 O O . ASP A 1 99 ? 14.578 13.805 13.117 1 95.19 99 ASP A O 1
ATOM 737 N N . ASP A 1 100 ? 12.539 13.797 13.922 1 93.19 100 ASP A N 1
ATOM 738 C CA . ASP A 1 100 ? 12.977 13.258 15.203 1 93.19 100 ASP A CA 1
ATOM 739 C C . ASP A 1 100 ? 12.984 11.727 15.188 1 93.19 100 ASP A C 1
ATOM 741 O O . ASP A 1 100 ? 13.172 11.094 16.219 1 93.19 100 ASP A O 1
ATOM 745 N N . GLY A 1 101 ? 12.656 11.117 14.086 1 93.06 101 GLY A N 1
ATOM 746 C CA . GLY A 1 101 ? 12.938 9.703 13.891 1 93.06 101 GLY A CA 1
ATOM 747 C C . GLY A 1 101 ? 11.703 8.828 13.992 1 93.06 101 GLY A C 1
ATOM 748 O O . GLY A 1 101 ? 11.781 7.613 13.812 1 93.06 101 GLY A O 1
ATOM 749 N N . ALA A 1 102 ? 10.555 9.414 14.227 1 92.62 102 ALA A N 1
ATOM 750 C CA . ALA A 1 102 ? 9.336 8.617 14.297 1 92.62 102 ALA A CA 1
ATOM 751 C C . ALA A 1 102 ? 8.914 8.148 12.906 1 92.62 102 ALA A C 1
ATOM 753 O O . ALA A 1 102 ? 9.023 8.891 11.93 1 92.62 102 ALA A O 1
ATOM 754 N N . GLU A 1 103 ? 8.461 6.93 12.891 1 95.44 103 GLU A N 1
ATOM 755 C CA . GLU A 1 103 ? 7.879 6.367 11.68 1 95.44 103 GLU A CA 1
ATOM 756 C C . GLU A 1 103 ? 6.352 6.422 11.727 1 95.44 103 GLU A C 1
ATOM 758 O O . GLU A 1 103 ? 5.742 6.031 12.719 1 95.44 103 GLU A O 1
ATOM 763 N N . ILE A 1 104 ? 5.758 6.887 10.656 1 94.06 104 ILE A N 1
ATOM 764 C CA . ILE A 1 104 ? 4.309 7.02 10.586 1 94.06 104 ILE A CA 1
ATOM 765 C C . ILE A 1 104 ? 3.779 6.316 9.344 1 94.06 104 ILE A C 1
ATOM 767 O O . ILE A 1 104 ? 4.254 6.57 8.227 1 94.06 104 ILE A O 1
ATOM 771 N N . PHE A 1 105 ? 2.863 5.414 9.5 1 95.88 105 PHE A N 1
ATOM 772 C CA . PHE A 1 105 ? 2.131 4.781 8.406 1 95.88 105 PHE A CA 1
ATOM 773 C C . PHE A 1 105 ? 0.81 5.496 8.156 1 95.88 105 PHE A C 1
ATOM 775 O O . PHE A 1 105 ? -0.002 5.656 9.07 1 95.88 105 PHE A O 1
ATOM 782 N N . VAL A 1 106 ? 0.611 5.91 6.902 1 94.62 106 VAL A N 1
ATOM 783 C CA . VAL A 1 106 ? -0.569 6.691 6.547 1 94.62 106 VAL A CA 1
ATOM 784 C C . VAL A 1 106 ? -1.425 5.914 5.551 1 94.62 106 VAL A C 1
ATOM 786 O O . VAL A 1 106 ? -0.906 5.363 4.574 1 94.62 106 VAL A O 1
ATOM 789 N N . GLN A 1 107 ? -2.689 5.84 5.793 1 96.56 107 GLN A N 1
ATOM 790 C CA . GLN A 1 107 ? -3.689 5.301 4.875 1 96.56 107 GLN A CA 1
ATOM 791 C C . GLN A 1 107 ? -4.758 6.344 4.555 1 96.56 107 GLN A C 1
ATOM 793 O O . GLN A 1 107 ? -5.355 6.926 5.461 1 96.56 107 GLN A O 1
ATOM 798 N N . THR A 1 108 ? -4.934 6.574 3.281 1 93.94 108 THR A N 1
ATOM 799 C CA . THR A 1 108 ? -5.91 7.562 2.84 1 93.94 108 THR A CA 1
ATOM 800 C C . THR A 1 108 ? -6.91 6.941 1.87 1 93.94 108 THR A C 1
ATOM 802 O O . THR A 1 108 ? -6.523 6.211 0.958 1 93.94 108 THR A O 1
ATOM 805 N N . SER A 1 109 ? -8.172 7.215 2.139 1 96.31 109 SER A N 1
ATOM 806 C CA . SER A 1 109 ? -9.195 6.711 1.227 1 96.31 109 SER A CA 1
ATOM 807 C C . SER A 1 109 ? -10.359 7.684 1.112 1 96.31 109 SER A C 1
ATOM 809 O O . SER A 1 109 ? -10.664 8.414 2.059 1 96.31 109 SER A O 1
ATOM 811 N N . GLY A 1 110 ? -10.992 7.66 -0.026 1 94.69 110 GLY A N 1
ATOM 812 C CA . GLY A 1 110 ? -12.211 8.438 -0.196 1 94.69 110 GLY A CA 1
ATOM 813 C C . GLY A 1 110 ? -12.344 9.039 -1.581 1 94.69 110 GLY A C 1
ATOM 814 O O . GLY A 1 110 ? -11.398 8.992 -2.379 1 94.69 110 GLY A O 1
ATOM 815 N N . PRO A 1 111 ? -13.484 9.555 -1.809 1 92.56 111 PRO A N 1
ATOM 816 C CA . PRO A 1 111 ? -13.797 10.039 -3.154 1 92.56 111 PRO A CA 1
ATOM 817 C C . PRO A 1 111 ? -13.273 11.453 -3.406 1 92.56 111 PRO A C 1
ATOM 819 O O . PRO A 1 111 ? -13.25 12.281 -2.494 1 92.56 111 PRO A O 1
ATOM 822 N N . GLY A 1 112 ? -12.867 11.562 -4.629 1 87.69 112 GLY A N 1
ATOM 823 C CA . GLY A 1 112 ? -12.836 12.922 -5.129 1 87.69 112 GLY A CA 1
ATOM 824 C C . GLY A 1 112 ? -14.219 13.531 -5.312 1 87.69 112 GLY A C 1
ATOM 825 O O . GLY A 1 112 ? -15.219 12.82 -5.254 1 87.69 112 GLY A O 1
ATOM 826 N N . GLN A 1 113 ? -14.211 14.867 -5.355 1 85.94 113 GLN A N 1
ATOM 827 C CA . GLN A 1 113 ? -15.469 15.578 -5.562 1 85.94 113 GLN A CA 1
ATOM 828 C C . GLN A 1 113 ? -15.5 16.25 -6.934 1 85.94 113 GLN A C 1
ATOM 830 O O . GLN A 1 113 ? -14.453 16.594 -7.484 1 85.94 113 GLN A O 1
ATOM 835 N N . PRO A 1 114 ? -16.75 16.344 -7.379 1 85 114 PRO A N 1
ATOM 836 C CA . PRO A 1 114 ? -16.875 16.984 -8.688 1 85 114 PRO A CA 1
ATOM 837 C C . PRO A 1 114 ? -16.266 18.391 -8.719 1 85 114 PRO A C 1
ATOM 839 O O . PRO A 1 114 ? -15.836 18.859 -9.773 1 85 114 PRO A O 1
ATOM 842 N N . ASP A 1 115 ? -16.203 19.016 -7.629 1 83.81 115 ASP A N 1
ATOM 843 C CA . ASP A 1 115 ? -15.688 20.375 -7.586 1 83.81 115 ASP A CA 1
ATOM 844 C C . ASP A 1 115 ? -14.164 20.375 -7.48 1 83.81 115 ASP A C 1
ATOM 846 O O . ASP A 1 115 ? -13.547 21.422 -7.352 1 83.81 115 ASP A O 1
ATOM 850 N N . GLY A 1 116 ? -13.586 19.203 -7.465 1 79.81 116 GLY A N 1
ATOM 851 C CA . GLY A 1 116 ? -12.141 19.078 -7.422 1 79.81 116 GLY A CA 1
ATOM 852 C C . GLY A 1 116 ? -11.602 18.828 -6.027 1 79.81 116 GLY A C 1
ATOM 853 O O . GLY A 1 116 ? -10.406 18.562 -5.852 1 79.81 116 GLY A O 1
ATOM 854 N N . THR A 1 117 ? -12.5 18.969 -5.113 1 78.88 117 THR A N 1
ATOM 855 C CA . THR A 1 117 ? -12.062 18.672 -3.754 1 78.88 117 THR A CA 1
ATOM 856 C C . THR A 1 117 ? -12.133 17.188 -3.469 1 78.88 117 THR A C 1
ATOM 858 O O . THR A 1 117 ? -12.602 16.406 -4.305 1 78.88 117 THR A O 1
ATOM 861 N N . ASN A 1 118 ? -11.445 16.797 -2.359 1 81.75 118 ASN A N 1
ATOM 862 C CA . ASN A 1 118 ? -11.477 15.398 -1.933 1 81.75 118 ASN A CA 1
ATOM 863 C C . ASN A 1 118 ? -12.078 15.25 -0.54 1 81.75 118 ASN A C 1
ATOM 865 O O . ASN A 1 118 ? -11.852 16.094 0.334 1 81.75 118 ASN A O 1
ATOM 869 N N . HIS A 1 119 ? -12.961 14.352 -0.377 1 86.5 119 HIS A N 1
ATOM 870 C CA . HIS A 1 119 ? -13.43 13.922 0.938 1 86.5 119 HIS A CA 1
ATOM 871 C C . HIS A 1 119 ? -12.719 12.641 1.382 1 86.5 119 HIS A C 1
ATOM 873 O O . HIS A 1 119 ? 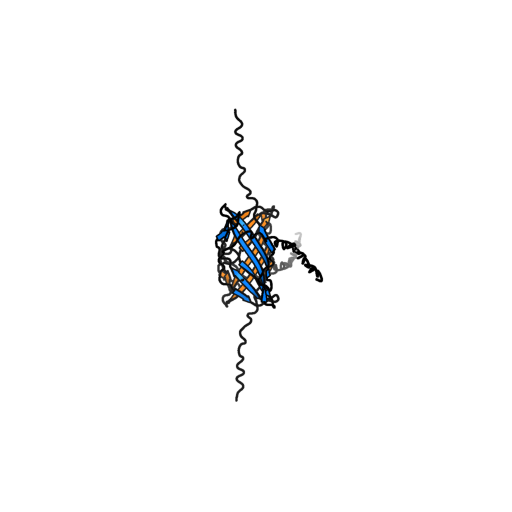-13.195 11.539 1.102 1 86.5 119 HIS A O 1
ATOM 879 N N . LEU A 1 120 ? -11.633 12.867 2.061 1 88.19 120 LEU A N 1
ATOM 880 C CA . LEU A 1 120 ? -10.766 11.734 2.354 1 88.19 120 LEU A CA 1
ATOM 881 C C . LEU A 1 120 ? -10.859 11.344 3.824 1 88.19 120 LEU A C 1
ATOM 883 O O . LEU A 1 120 ? -11 12.211 4.691 1 88.19 120 LEU A O 1
ATOM 887 N N . ARG A 1 121 ? -10.914 10.109 4.066 1 90.5 121 ARG A N 1
ATOM 888 C CA . ARG A 1 121 ? -10.547 9.547 5.363 1 90.5 121 ARG A CA 1
ATOM 889 C C . ARG A 1 121 ? -9.047 9.281 5.441 1 90.5 121 ARG A C 1
ATOM 891 O O . ARG A 1 121 ? -8.477 8.641 4.551 1 90.5 121 ARG A O 1
ATOM 898 N N . VAL A 1 122 ? -8.469 9.789 6.496 1 89.81 122 VAL A N 1
ATOM 899 C CA . VAL A 1 122 ? -7.031 9.594 6.684 1 89.81 122 VAL A CA 1
ATOM 900 C C . VAL A 1 122 ? -6.777 8.914 8.031 1 89.81 122 VAL A C 1
ATOM 902 O O . VAL A 1 122 ? -7.273 9.367 9.062 1 89.81 122 VAL A O 1
ATOM 905 N N . ILE A 1 123 ? -6.043 7.867 8.008 1 91 123 ILE A N 1
ATOM 906 C CA . ILE A 1 123 ? -5.617 7.152 9.211 1 91 123 ILE A CA 1
ATOM 907 C C . ILE A 1 123 ? -4.102 7.27 9.367 1 91 123 ILE A C 1
ATOM 909 O O . ILE A 1 123 ? -3.35 6.984 8.43 1 91 123 ILE A O 1
ATOM 913 N N . PHE A 1 124 ? -3.662 7.684 10.484 1 90.81 124 PHE A N 1
ATOM 914 C CA . PHE A 1 124 ? -2.254 7.738 10.859 1 90.81 124 PHE A CA 1
ATOM 915 C C . PHE A 1 124 ? -1.934 6.688 11.914 1 90.81 124 PHE A C 1
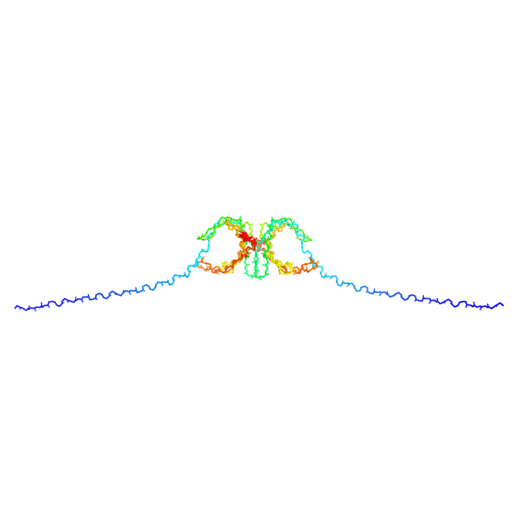ATOM 917 O O . PHE A 1 124 ? -2.609 6.609 12.945 1 90.81 124 PHE A O 1
ATOM 924 N N . GLU A 1 125 ? -0.963 5.883 11.656 1 91.81 125 GLU A N 1
ATOM 925 C CA . GLU A 1 125 ? -0.495 4.918 12.641 1 91.81 125 GLU A CA 1
ATOM 926 C C . GLU A 1 125 ? 0.961 5.176 13.016 1 91.81 125 GLU A C 1
ATOM 928 O O . GLU A 1 125 ? 1.823 5.289 12.148 1 91.81 125 GLU A O 1
ATOM 933 N N . THR A 1 126 ? 1.169 5.367 14.234 1 90.06 126 THR A N 1
ATOM 934 C CA . THR A 1 126 ? 2.502 5.508 14.812 1 90.06 126 THR A CA 1
ATOM 935 C C . THR A 1 126 ? 2.533 4.98 16.234 1 90.06 126 THR A C 1
ATOM 937 O O . THR A 1 126 ? 1.535 5.066 16.969 1 90.06 126 THR A O 1
ATOM 940 N N . GLY A 1 127 ? 3.428 4.062 16.5 1 80.19 127 GLY A N 1
ATOM 941 C CA . GLY A 1 127 ? 3.459 3.494 17.828 1 80.19 127 GLY A CA 1
ATOM 942 C C . GLY A 1 127 ? 4.277 4.316 18.812 1 80.19 127 GLY A C 1
ATOM 943 O O . GLY A 1 127 ? 4.945 5.277 18.422 1 80.19 127 GLY A O 1
ATOM 944 N N . MET A 1 128 ? 3.779 3.988 20.062 1 65.31 128 MET A N 1
ATOM 945 C CA . MET A 1 128 ? 4.613 4.527 21.125 1 65.31 128 MET A CA 1
ATOM 946 C C . MET A 1 128 ? 6.023 3.951 21.062 1 65.31 128 MET A C 1
ATOM 948 O O . MET A 1 128 ? 6.207 2.785 20.703 1 65.31 128 MET A O 1
ATOM 952 N N . LEU A 1 129 ? 6.98 4.758 20.812 1 52.31 129 LEU A N 1
ATOM 953 C CA . LEU A 1 129 ? 8.344 4.262 20.891 1 52.31 129 LEU A CA 1
ATOM 954 C C . LEU A 1 129 ? 8.562 3.469 22.172 1 52.31 129 LEU A C 1
ATOM 956 O O . LEU A 1 129 ? 8.18 3.92 23.266 1 52.31 129 LEU A O 1
ATOM 960 N N . VAL A 1 130 ? 8.305 2.219 22.219 1 46.59 130 VAL A N 1
ATOM 961 C CA . VAL A 1 130 ? 8.781 1.574 23.438 1 46.59 130 VAL A CA 1
ATOM 962 C C . VAL A 1 130 ? 10.164 2.109 23.797 1 46.59 130 VAL A C 1
ATOM 964 O O . VAL A 1 130 ? 11.156 1.804 23.125 1 46.59 130 VAL A O 1
ATOM 967 N N . GLY A 1 131 ? 10.531 3.188 23.781 1 41.34 131 GLY A N 1
ATOM 968 C CA . GLY A 1 131 ? 11.82 3.58 24.344 1 41.34 131 GLY A CA 1
ATOM 969 C C . GLY A 1 131 ? 12.18 2.811 25.594 1 41.34 131 GLY A C 1
ATOM 970 O O . GLY A 1 131 ? 11.32 2.197 26.219 1 41.34 131 GLY A O 1
ATOM 971 N N . GLN A 1 132 ? 13.672 2.639 25.828 1 38.72 132 GLN A N 1
ATOM 972 C CA . GLN A 1 132 ? 14.664 2.432 26.875 1 38.72 132 GLN A CA 1
ATOM 973 C C . GLN A 1 132 ? 14.195 3.037 28.188 1 38.72 132 GLN A C 1
ATOM 975 O O . GLN A 1 132 ? 13.664 4.152 28.219 1 38.72 132 GLN A O 1
ATOM 980 N N . SER A 1 133 ? 13.688 2.199 29.031 1 38.06 133 SER A N 1
ATOM 981 C CA . SER A 1 133 ? 13.688 2.629 30.422 1 38.06 133 SER A CA 1
ATOM 982 C C . SER A 1 133 ? 14.75 3.699 30.672 1 38.06 133 SER A C 1
ATOM 984 O O . SER A 1 133 ? 15.93 3.488 30.391 1 38.06 133 SER A O 1
ATOM 986 N N . LYS A 1 134 ? 14.562 4.895 30.422 1 36.5 134 LYS A N 1
ATOM 987 C CA . LYS A 1 134 ? 15.438 5.789 31.172 1 36.5 134 LYS A CA 1
ATOM 988 C C . LYS A 1 134 ? 15.758 5.223 32.562 1 36.5 134 LYS A C 1
ATOM 990 O O . LYS A 1 134 ? 14.844 4.867 33.312 1 36.5 134 LYS A O 1
ATOM 995 N N . ASP A 1 135 ? 16.906 4.547 32.781 1 38.34 135 ASP A N 1
ATOM 996 C CA . ASP A 1 135 ? 17.5 4.398 34.125 1 38.3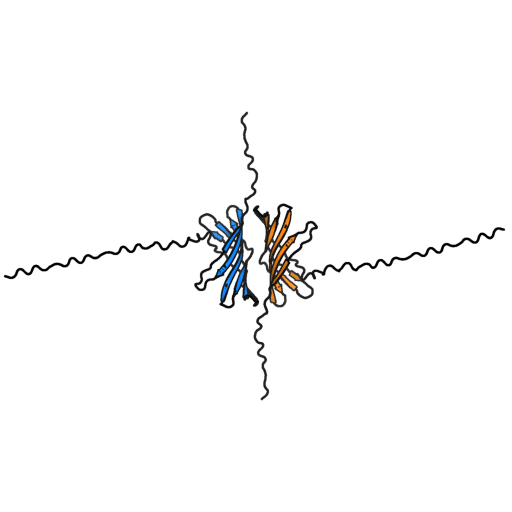4 135 ASP A CA 1
ATOM 997 C C . ASP A 1 135 ? 17.281 5.66 34.969 1 38.34 135 ASP A C 1
ATOM 999 O O . ASP A 1 135 ? 17.828 6.719 34.625 1 38.34 135 ASP A O 1
ATOM 1003 N N . SER A 1 136 ? 16.156 6.062 35.344 1 37.75 136 SER A N 1
ATOM 1004 C CA . SER A 1 136 ? 16.125 6.93 36.5 1 37.75 136 SER A CA 1
ATOM 1005 C C . SER A 1 136 ? 17.188 6.535 37.531 1 37.75 136 SER A C 1
ATOM 1007 O O . SER A 1 136 ? 17.156 5.434 38.062 1 37.75 136 SER A O 1
ATOM 1009 N N . ASP A 1 137 ? 18.484 6.836 37.25 1 36.62 137 ASP A N 1
ATOM 1010 C CA . ASP A 1 137 ? 19.516 6.949 38.312 1 36.62 137 ASP A CA 1
ATOM 1011 C C . ASP A 1 137 ? 18.938 7.555 39.562 1 36.62 137 ASP A C 1
ATOM 1013 O O . ASP A 1 137 ? 18.625 8.75 39.625 1 36.62 137 ASP A O 1
ATOM 1017 N N . SER A 1 138 ? 17.906 6.965 40.188 1 39.88 138 SER A N 1
ATOM 1018 C CA . SER A 1 138 ? 17.781 7.25 41.594 1 39.88 138 SER A CA 1
ATOM 1019 C C . SER A 1 138 ? 19.125 7.223 42.312 1 39.88 138 SER A C 1
ATOM 1021 O O . SER A 1 138 ? 19.766 6.168 42.406 1 39.88 138 SER A O 1
ATOM 1023 N N . GLY A 1 139 ? 20.078 8.086 41.938 1 34.5 139 GLY A N 1
ATOM 1024 C CA . GLY A 1 139 ? 21.109 8.516 42.875 1 34.5 139 GLY A CA 1
ATOM 1025 C C . GLY A 1 139 ? 20.578 8.695 44.281 1 34.5 139 GLY A C 1
ATOM 1026 O O . GLY A 1 139 ? 20 9.734 44.625 1 34.5 139 GLY A O 1
ATOM 1027 N N . ARG A 1 140 ? 19.906 7.68 44.875 1 35.16 140 ARG A N 1
ATOM 1028 C CA . ARG A 1 140 ? 19.859 7.641 46.344 1 35.16 140 ARG A CA 1
ATOM 1029 C C . ARG A 1 140 ? 21.234 7.953 46.938 1 35.16 140 ARG A C 1
ATOM 1031 O O . ARG A 1 140 ? 22.234 7.332 46.562 1 35.16 140 ARG A O 1
ATOM 1038 N N . GLY A 1 141 ? 21.531 9.211 47.375 1 33.94 141 GLY A N 1
ATOM 1039 C CA . GLY A 1 141 ? 22.5 9.727 48.344 1 33.94 141 GLY A CA 1
ATOM 1040 C C . GLY A 1 141 ? 22.781 8.758 49.469 1 33.94 141 GLY A C 1
ATOM 1041 O O . GLY A 1 141 ? 21.875 8.102 49.969 1 33.94 141 GLY A O 1
ATOM 1042 N N . SER A 1 142 ? 24 8.203 49.562 1 27 142 SER A N 1
ATOM 1043 C CA . SER A 1 142 ? 24.547 7.949 50.906 1 27 142 SER A CA 1
ATOM 1044 C C . SER A 1 142 ? 24.547 9.219 51.75 1 27 142 SER A C 1
ATOM 1046 O O . SER A 1 142 ? 24.672 10.32 51.219 1 27 142 SER A O 1
ATOM 1048 N N . MET B 1 1 ? 8.586 -96.688 13.68 1 36.16 1 MET B N 1
ATOM 1049 C CA . MET B 1 1 ? 9.008 -95.438 13.008 1 36.16 1 MET B CA 1
ATOM 1050 C C . MET B 1 1 ? 7.82 -94.562 12.75 1 36.16 1 MET B C 1
ATOM 1052 O O . MET B 1 1 ? 6.887 -94.938 12.039 1 36.16 1 MET B O 1
ATOM 1056 N N . SER B 1 2 ? 7.402 -93.688 13.781 1 40.97 2 SER B N 1
ATOM 1057 C CA . SER B 1 2 ? 6.27 -92.75 13.969 1 40.97 2 SER B CA 1
ATOM 1058 C C . SER B 1 2 ? 6.285 -91.625 12.953 1 40.97 2 SER B C 1
ATOM 1060 O O . SER B 1 2 ? 7.293 -90.938 12.805 1 40.97 2 SER B O 1
ATOM 1062 N N . PHE B 1 3 ? 5.527 -91.688 11.867 1 43.34 3 PHE B N 1
ATOM 1063 C CA . PHE B 1 3 ? 5.375 -90.875 10.703 1 43.34 3 PHE B CA 1
ATOM 1064 C C . PHE B 1 3 ? 4.777 -89.5 11.102 1 43.34 3 PHE B C 1
ATOM 1066 O O . PHE B 1 3 ? 3.564 -89.375 11.305 1 43.34 3 PHE B O 1
ATOM 1073 N N . GLN B 1 4 ? 5.336 -88.75 12.055 1 43.19 4 GLN B N 1
ATOM 1074 C CA . GLN B 1 4 ? 4.723 -87.5 12.422 1 43.19 4 GLN B CA 1
ATOM 1075 C C . GLN B 1 4 ? 4.758 -86.5 11.258 1 43.19 4 GLN B C 1
ATOM 1077 O O . GLN B 1 4 ? 5.824 -86.25 10.695 1 43.19 4 GLN B O 1
ATOM 1082 N N . ALA B 1 5 ? 3.762 -86.562 10.398 1 42.81 5 ALA B N 1
ATOM 1083 C CA . ALA B 1 5 ? 3.664 -85.625 9.266 1 42.81 5 ALA B CA 1
ATOM 1084 C C . ALA B 1 5 ? 3.574 -84.188 9.75 1 42.81 5 ALA B C 1
ATOM 1086 O O . ALA B 1 5 ? 2.756 -83.875 10.609 1 42.81 5 ALA B O 1
ATOM 1087 N N . PRO B 1 6 ? 4.684 -83.375 9.688 1 48.38 6 PRO B N 1
ATOM 1088 C CA . PRO B 1 6 ? 4.621 -82 10.148 1 48.38 6 PRO B CA 1
ATOM 1089 C C . PRO B 1 6 ? 3.602 -81.188 9.375 1 48.38 6 PRO B C 1
ATOM 1091 O O . PRO B 1 6 ? 3.414 -81.375 8.172 1 48.38 6 PRO B O 1
ATOM 1094 N N . PHE B 1 7 ? 2.426 -80.875 9.984 1 44.31 7 PHE B N 1
ATOM 1095 C CA . PHE B 1 7 ? 1.419 -80 9.43 1 44.31 7 PHE B CA 1
ATOM 1096 C C . PHE B 1 7 ? 2.021 -78.625 9.117 1 44.31 7 PHE B C 1
ATOM 1098 O O . PHE B 1 7 ? 2.564 -77.938 10.008 1 44.31 7 PHE B O 1
ATOM 1105 N N . LYS B 1 8 ? 2.543 -78.438 7.922 1 44.38 8 LYS B N 1
ATOM 1106 C CA . LYS B 1 8 ? 3.047 -77.125 7.484 1 44.38 8 LYS B CA 1
ATOM 1107 C C . LYS B 1 8 ? 1.945 -76.062 7.508 1 44.38 8 LYS B C 1
ATOM 1109 O O . LYS B 1 8 ? 0.894 -76.25 6.891 1 44.38 8 LYS B O 1
ATOM 1114 N N . TYR B 1 9 ? 1.802 -75.375 8.672 1 42.59 9 TYR B N 1
ATOM 1115 C CA . TYR B 1 9 ? 0.884 -74.25 8.758 1 42.59 9 TYR B CA 1
ATOM 1116 C C . TYR B 1 9 ? 1.181 -73.188 7.672 1 42.59 9 TYR B C 1
ATOM 1118 O O . TYR B 1 9 ? 2.326 -72.75 7.508 1 42.59 9 TYR B O 1
ATOM 1126 N N . LEU B 1 10 ? 0.429 -73.25 6.578 1 40.56 10 LEU B N 1
ATOM 1127 C CA . LEU B 1 10 ? 0.477 -72.25 5.523 1 40.56 10 LEU B CA 1
ATOM 1128 C C . LEU B 1 10 ? 0.092 -70.875 6.062 1 40.56 10 LEU B C 1
ATOM 1130 O O . LEU B 1 10 ? -1.019 -70.688 6.562 1 40.56 10 LEU B O 1
ATOM 1134 N N . ALA B 1 11 ? 1.038 -70.125 6.598 1 41.31 11 ALA B N 1
ATOM 1135 C CA . ALA B 1 11 ? 0.8 -68.75 7 1 41.31 11 ALA B CA 1
ATOM 1136 C C . ALA B 1 11 ? 0.282 -67.875 5.832 1 41.31 11 ALA B C 1
ATOM 1138 O O . ALA B 1 11 ? 0.978 -67.75 4.828 1 41.31 11 ALA B O 1
ATOM 1139 N N . LEU B 1 12 ? -1.037 -67.812 5.699 1 41.84 12 LEU B N 1
ATOM 1140 C CA . LEU B 1 12 ? -1.631 -66.875 4.754 1 41.84 12 LEU B CA 1
ATOM 1141 C C . LEU B 1 12 ? -1.319 -65.438 5.148 1 41.84 12 LEU B C 1
ATOM 1143 O O . LEU B 1 12 ? -1.72 -65 6.223 1 41.84 12 LEU B O 1
ATOM 1147 N N . VAL B 1 13 ? -0.223 -64.938 4.715 1 39.81 13 VAL B N 1
ATOM 1148 C CA . VAL B 1 13 ? 0.065 -63.5 4.898 1 39.81 13 VAL B CA 1
ATOM 1149 C C . VAL B 1 13 ? -0.988 -62.656 4.18 1 39.81 13 VAL B C 1
ATOM 1151 O O . VAL B 1 13 ? -1.138 -62.75 2.959 1 39.81 13 VAL B O 1
ATOM 1154 N N . LEU B 1 14 ? -2.119 -62.281 4.879 1 39.47 14 LEU B N 1
ATOM 1155 C CA . LEU B 1 14 ? -3.037 -61.312 4.332 1 39.47 14 LEU B CA 1
ATOM 1156 C C . LEU B 1 14 ? -2.324 -59.969 4.102 1 39.47 14 LEU B C 1
ATOM 1158 O O . LEU B 1 14 ? -1.832 -59.344 5.051 1 39.47 14 LEU B O 1
ATOM 1162 N N . ALA B 1 15 ? -1.815 -59.75 2.941 1 43.56 15 ALA B N 1
ATOM 1163 C CA . ALA B 1 15 ? -1.318 -58.438 2.574 1 43.56 15 ALA B CA 1
ATOM 1164 C C . ALA B 1 15 ? -2.439 -57.375 2.611 1 43.56 15 ALA B C 1
ATOM 1166 O O . ALA B 1 15 ? -3.416 -57.5 1.867 1 43.56 15 ALA B O 1
ATOM 1167 N N . ALA B 1 16 ? -2.705 -56.75 3.721 1 41.28 16 ALA B N 1
ATOM 1168 C CA . ALA B 1 16 ? -3.572 -55.594 3.691 1 41.28 16 ALA B CA 1
ATOM 1169 C C . ALA B 1 16 ? -3.055 -54.531 2.699 1 41.28 16 ALA B C 1
ATOM 1171 O O . ALA B 1 16 ? -1.931 -54.062 2.83 1 41.28 16 ALA B O 1
ATOM 1172 N N . ALA B 1 17 ? -3.545 -54.531 1.502 1 40.72 17 ALA B N 1
ATOM 1173 C CA . ALA B 1 17 ? -3.309 -53.406 0.62 1 40.72 17 ALA B CA 1
ATOM 1174 C C . ALA B 1 17 ? -3.82 -52.094 1.248 1 40.72 17 ALA B C 1
ATOM 1176 O O . ALA B 1 17 ? -5.027 -51.938 1.42 1 40.72 17 ALA B O 1
ATOM 1177 N N . GLY B 1 18 ? -3.115 -51.625 2.17 1 42.38 18 GLY B N 1
ATOM 1178 C CA . GLY B 1 18 ? -3.508 -50.281 2.609 1 42.38 18 GLY B CA 1
ATOM 1179 C C . GLY B 1 18 ? -3.836 -49.344 1.459 1 42.38 18 GLY B C 1
ATOM 1180 O O . GLY B 1 18 ? -3.055 -49.219 0.516 1 42.38 18 GLY B O 1
ATOM 1181 N N . TYR B 1 19 ? -5.07 -49.219 1.052 1 40.53 19 TYR B N 1
ATOM 1182 C CA . TYR B 1 19 ? -5.461 -48.125 0.187 1 40.53 19 TYR B CA 1
ATOM 1183 C C . TYR B 1 19 ? -4.828 -46.812 0.651 1 40.53 19 TYR B C 1
ATOM 1185 O O . TYR B 1 19 ? -5.055 -46.375 1.781 1 40.53 19 TYR B O 1
ATOM 1193 N N . ALA B 1 20 ? -3.592 -46.625 0.309 1 43.12 20 ALA B N 1
ATOM 1194 C CA . ALA B 1 20 ? -3.084 -45.281 0.543 1 43.12 20 ALA B CA 1
ATOM 1195 C C . ALA B 1 20 ? -4.094 -44.219 0.091 1 43.12 20 ALA B C 1
ATOM 1197 O O . ALA B 1 20 ? -4.449 -44.156 -1.088 1 43.12 20 ALA B O 1
ATOM 1198 N N . VAL B 1 21 ? -5.152 -44.062 0.807 1 41.72 21 VAL B N 1
ATOM 1199 C CA . VAL B 1 21 ? -5.953 -42.875 0.497 1 41.72 21 VAL B CA 1
ATOM 1200 C C . VAL B 1 21 ? -5.035 -41.719 0.051 1 41.72 21 VAL B C 1
ATOM 1202 O O . VAL B 1 21 ? -4.031 -41.438 0.705 1 41.72 21 VAL B O 1
ATOM 1205 N N . ALA B 1 22 ? -4.871 -41.531 -1.238 1 40.75 22 ALA B N 1
ATOM 1206 C CA . ALA B 1 22 ? -4.148 -40.406 -1.772 1 40.75 22 ALA B CA 1
ATOM 1207 C C . ALA B 1 22 ? -4.414 -39.156 -0.94 1 40.75 22 ALA B C 1
ATOM 1209 O O . ALA B 1 22 ? -5.562 -38.875 -0.586 1 40.75 22 ALA B O 1
ATOM 1210 N N . GLU B 1 23 ? -3.66 -38.969 0.086 1 45.03 23 GLU B N 1
ATOM 1211 C CA . GLU B 1 23 ? -3.84 -37.688 0.759 1 45.03 23 GLU B CA 1
ATOM 1212 C C . GLU B 1 23 ? -4.359 -36.625 -0.205 1 45.03 23 GLU B C 1
ATOM 1214 O O . GLU B 1 23 ? -3.922 -36.562 -1.355 1 45.03 23 GLU B O 1
ATOM 1219 N N . PRO B 1 24 ? -5.633 -36.375 -0.137 1 40.09 24 PRO B N 1
ATOM 1220 C CA . PRO B 1 24 ? -6.039 -35.312 -1.047 1 40.09 24 PRO B CA 1
ATOM 1221 C C . PRO B 1 24 ? -4.902 -34.344 -1.362 1 40.09 24 PRO B C 1
ATOM 1223 O O . PRO B 1 24 ? -4.109 -34 -0.478 1 40.09 24 PRO B O 1
ATOM 1226 N N . THR B 1 25 ? -4.172 -34.5 -2.449 1 38.03 25 THR B N 1
ATOM 1227 C CA . THR B 1 25 ? -3.229 -33.469 -2.854 1 38.03 25 THR B CA 1
ATOM 1228 C C . THR B 1 25 ? -3.723 -32.094 -2.422 1 38.03 25 THR B C 1
ATOM 1230 O O . THR B 1 25 ? -4.898 -31.766 -2.598 1 38.03 25 THR B O 1
ATOM 1233 N N . ARG B 1 26 ? -3.385 -31.641 -1.238 1 39.62 26 ARG B N 1
ATOM 1234 C CA . ARG B 1 26 ? -3.668 -30.25 -0.903 1 39.62 26 ARG B CA 1
ATOM 1235 C C . ARG B 1 26 ? -3.914 -29.422 -2.16 1 39.62 26 ARG B C 1
ATOM 1237 O O . ARG B 1 26 ? -3.186 -29.562 -3.146 1 39.62 26 ARG B O 1
ATOM 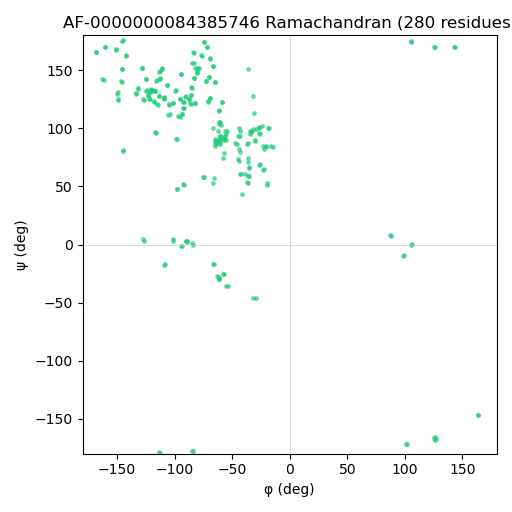1244 N N . PRO B 1 27 ? -5.125 -29.172 -2.48 1 38.84 27 PRO B N 1
ATOM 1245 C CA . PRO B 1 27 ? -5.18 -28.312 -3.67 1 38.84 27 PRO B CA 1
ATOM 1246 C C . PRO B 1 27 ? -3.881 -27.547 -3.908 1 38.84 27 PRO B C 1
ATOM 1248 O O . PRO B 1 27 ? -3.273 -27.047 -2.959 1 38.84 27 PRO B O 1
ATOM 1251 N N . GLY B 1 28 ? -2.932 -28.141 -4.551 1 36.25 28 GLY B N 1
ATOM 1252 C CA . GLY B 1 28 ? -1.73 -27.422 -4.941 1 36.25 28 GLY B CA 1
ATOM 1253 C C . GLY B 1 28 ? -1.935 -25.922 -5.035 1 36.25 28 GLY B C 1
ATOM 1254 O O . GLY B 1 28 ? -2.736 -25.438 -5.844 1 36.25 28 GLY B O 1
ATOM 1255 N N . LEU B 1 29 ? -2.234 -25.281 -3.943 1 39.19 29 LEU B N 1
ATOM 1256 C CA . LEU B 1 29 ? -2.102 -23.844 -4.18 1 39.19 29 LEU B CA 1
ATOM 1257 C C . LEU B 1 29 ? -1.221 -23.578 -5.395 1 39.19 29 LEU B C 1
ATOM 1259 O O . LEU B 1 29 ? -0.025 -23.875 -5.379 1 39.19 29 LEU B O 1
ATOM 1263 N N . THR B 1 30 ? -1.537 -24.188 -6.5 1 41.53 30 THR B N 1
ATOM 1264 C CA . THR B 1 30 ? -0.818 -23.812 -7.715 1 41.53 30 THR B CA 1
ATOM 1265 C C . THR B 1 30 ? -0.095 -22.484 -7.523 1 41.53 30 THR B C 1
ATOM 1267 O O . THR B 1 30 ? -0.722 -21.469 -7.211 1 41.53 30 THR B O 1
ATOM 1270 N N . TYR B 1 31 ? 1.155 -22.5 -6.941 1 49.94 31 TYR B N 1
ATOM 1271 C CA . TYR B 1 31 ? 2.137 -21.422 -6.91 1 49.94 31 TYR B CA 1
ATOM 1272 C C . TYR B 1 31 ? 1.942 -20.484 -8.086 1 49.94 31 TYR B C 1
ATOM 1274 O O . TYR B 1 31 ? 2.133 -20.875 -9.242 1 49.94 31 TYR B O 1
ATOM 1282 N N . LEU B 1 32 ? 0.932 -19.703 -8.203 1 57.19 32 LEU B N 1
ATOM 1283 C CA . LEU B 1 32 ? 0.809 -18.781 -9.328 1 57.19 32 LEU B CA 1
ATOM 1284 C C . LEU B 1 32 ? 2.182 -18.297 -9.789 1 57.19 32 LEU B C 1
ATOM 1286 O O . LEU B 1 32 ? 2.48 -18.297 -10.984 1 57.19 32 LEU B O 1
ATOM 1290 N N . TYR B 1 33 ? 2.926 -17.953 -9.016 1 63.25 33 TYR B N 1
ATOM 1291 C CA . TYR B 1 33 ? 4.25 -17.453 -9.383 1 63.25 33 TYR B CA 1
ATOM 1292 C C . TYR B 1 33 ? 5.191 -17.484 -8.188 1 63.25 33 TYR B C 1
ATOM 1294 O O . TYR B 1 33 ? 4.75 -17.625 -7.043 1 63.25 33 TYR B O 1
ATOM 1302 N N . SER B 1 34 ? 6.387 -17.828 -8.453 1 72.88 34 SER B N 1
ATOM 1303 C CA . SER B 1 34 ? 7.449 -17.562 -7.488 1 72.88 34 SER B CA 1
ATOM 1304 C C . SER B 1 34 ? 8.016 -16.156 -7.66 1 72.88 34 SER B C 1
ATOM 1306 O O . SER B 1 34 ? 8.195 -15.68 -8.789 1 72.88 34 SER B O 1
ATOM 1308 N N . LEU B 1 35 ? 7.871 -15.484 -6.562 1 73.19 35 LEU B N 1
ATOM 1309 C CA . LEU B 1 35 ? 8.461 -14.148 -6.547 1 73.19 35 LEU B CA 1
ATOM 1310 C C . LEU B 1 35 ? 9.852 -14.18 -5.914 1 73.19 35 LEU B C 1
ATOM 1312 O O . LEU B 1 35 ? 10.023 -14.695 -4.805 1 73.19 35 LEU B O 1
ATOM 1316 N N . ASN B 1 36 ? 10.859 -13.992 -6.715 1 77.19 36 ASN B N 1
ATOM 1317 C CA . ASN B 1 36 ? 12.195 -13.734 -6.191 1 77.19 36 ASN B CA 1
ATOM 1318 C C . ASN B 1 36 ? 12.461 -12.242 -6.035 1 77.19 36 ASN B C 1
ATOM 1320 O O . ASN B 1 36 ? 13.352 -11.695 -6.688 1 77.19 36 ASN B O 1
ATOM 1324 N N . GLY B 1 37 ? 11.523 -11.688 -5.391 1 72.44 37 GLY B N 1
ATOM 1325 C CA . GLY B 1 37 ? 11.625 -10.25 -5.203 1 72.44 37 GLY B CA 1
ATOM 1326 C C . GLY B 1 37 ? 12.555 -9.859 -4.07 1 72.44 37 GLY B C 1
ATOM 1327 O O . GLY B 1 37 ? 12.891 -10.695 -3.225 1 72.44 37 GLY B O 1
ATOM 1328 N N . THR B 1 38 ? 13.148 -8.664 -4.262 1 86.31 38 THR B N 1
ATOM 1329 C CA . THR B 1 38 ? 13.992 -8.016 -3.256 1 86.31 38 THR B CA 1
ATOM 1330 C C . THR B 1 38 ? 13.164 -7.082 -2.381 1 86.31 38 THR B C 1
ATOM 1332 O O . THR B 1 38 ? 12.344 -6.309 -2.889 1 86.31 38 THR B O 1
ATOM 1335 N N . LEU B 1 39 ? 13.258 -7.398 -1.144 1 89.88 39 LEU B N 1
ATOM 1336 C CA . LEU B 1 39 ? 12.648 -6.496 -0.169 1 89.88 39 LEU B CA 1
ATOM 1337 C C . LEU B 1 39 ? 13.68 -5.508 0.372 1 89.88 39 LEU B C 1
ATOM 1339 O O . LEU B 1 39 ? 14.867 -5.824 0.444 1 89.88 39 LEU B O 1
ATOM 1343 N N . GLY B 1 40 ? 13.203 -4.281 0.686 1 92.5 40 GLY B N 1
ATOM 1344 C CA . GLY B 1 40 ? 14.039 -3.332 1.393 1 92.5 40 GLY B CA 1
ATOM 1345 C C . GLY B 1 40 ? 14.211 -3.66 2.865 1 92.5 40 GLY B C 1
ATOM 1346 O O . GLY B 1 40 ? 13.609 -4.617 3.363 1 92.5 40 GLY B O 1
ATOM 1347 N N . GLU B 1 41 ? 15.055 -2.896 3.52 1 94.06 41 GLU B N 1
ATOM 1348 C CA . GLU B 1 41 ? 15.258 -3.068 4.957 1 94.06 41 GLU B CA 1
ATOM 1349 C C . GLU B 1 41 ? 13.945 -2.879 5.719 1 94.06 41 GLU B C 1
ATOM 1351 O O . GLU B 1 41 ? 13.297 -1.842 5.594 1 94.06 41 GLU B O 1
ATOM 1356 N N . PRO B 1 42 ? 13.57 -3.906 6.461 1 95.69 42 PRO B N 1
ATOM 1357 C CA . PRO B 1 42 ? 12.344 -3.766 7.25 1 95.69 42 PRO B CA 1
ATOM 1358 C C . PRO B 1 42 ? 12.469 -2.734 8.367 1 95.69 42 PRO B C 1
ATOM 1360 O O . PRO B 1 42 ? 13.57 -2.504 8.875 1 95.69 42 PRO B O 1
ATOM 1363 N N . PHE B 1 43 ? 11.32 -2.135 8.781 1 95.81 43 PHE B N 1
ATOM 1364 C CA . PHE B 1 43 ? 11.266 -1.28 9.961 1 95.81 43 PHE B CA 1
ATOM 1365 C C . PHE B 1 43 ? 9.883 -1.328 10.602 1 95.81 43 PHE B C 1
ATOM 1367 O O . PHE B 1 43 ? 8.938 -1.834 10 1 95.81 43 PHE B O 1
ATOM 1374 N N . THR B 1 44 ? 9.789 -0.801 11.828 1 95.19 44 THR B N 1
ATOM 1375 C CA . THR B 1 44 ? 8.523 -0.784 12.555 1 95.19 44 THR B CA 1
ATOM 1376 C C . THR B 1 44 ? 8.008 0.645 12.719 1 95.19 44 THR B C 1
ATOM 1378 O O . THR B 1 44 ? 8.797 1.59 12.758 1 95.19 44 THR B O 1
ATOM 1381 N N . THR B 1 45 ? 6.695 0.825 12.758 1 93.69 45 THR B N 1
ATOM 1382 C CA . THR B 1 45 ? 6.102 2.117 13.086 1 93.69 45 THR B CA 1
ATOM 1383 C C . THR B 1 45 ? 5.863 2.236 14.586 1 93.69 45 THR B C 1
ATOM 1385 O O . THR B 1 45 ? 5.273 3.215 15.047 1 93.69 45 THR B O 1
ATOM 1388 N N . GLY B 1 46 ? 6.246 1.26 15.344 1 87.06 46 GLY B N 1
ATOM 1389 C CA . GLY B 1 46 ? 6.07 1.239 16.781 1 87.06 46 GLY B CA 1
ATOM 1390 C C . GLY B 1 46 ? 4.965 0.303 17.234 1 87.06 46 GLY B C 1
ATOM 1391 O O . GLY B 1 46 ? 4.27 -0.293 16.406 1 87.06 46 GLY B O 1
ATOM 1392 N N . VAL B 1 47 ? 4.863 0.17 18.5 1 85.94 47 VAL B N 1
ATOM 1393 C CA . VAL B 1 47 ? 3.887 -0.738 19.094 1 85.94 47 VAL B CA 1
ATOM 1394 C C . VAL B 1 47 ? 2.52 -0.059 19.156 1 85.94 47 VAL B C 1
ATOM 1396 O O . VAL B 1 47 ? 2.395 1.046 19.703 1 85.94 47 VAL B O 1
ATOM 1399 N N . GLY B 1 48 ? 1.563 -0.77 18.469 1 82.88 48 GLY B N 1
ATOM 1400 C CA . GLY B 1 48 ? 0.183 -0.317 18.547 1 82.88 48 GLY B CA 1
ATOM 1401 C C . GLY B 1 48 ? -0.721 -1.281 19.281 1 82.88 48 GLY B C 1
ATOM 1402 O O . GLY B 1 48 ? -0.26 -2.305 19.797 1 82.88 48 GLY B O 1
ATOM 1403 N N . PRO B 1 49 ? -2.006 -0.873 19.344 1 82.94 49 PRO B N 1
ATOM 1404 C CA . PRO B 1 49 ? -2.963 -1.673 20.109 1 82.94 49 PRO B CA 1
ATOM 1405 C C . PRO B 1 49 ? -3.131 -3.084 19.562 1 82.94 49 PRO B C 1
ATOM 1407 O O . PRO B 1 49 ? -3.471 -4.008 20.297 1 82.94 49 PRO B O 1
ATOM 1410 N N . HIS B 1 50 ? -2.924 -3.285 18.328 1 85.69 50 HIS B N 1
ATOM 1411 C CA . HIS B 1 50 ? -3.146 -4.59 17.719 1 85.69 50 HIS B CA 1
ATOM 1412 C C . HIS B 1 50 ? -1.831 -5.336 17.516 1 85.69 50 HIS B C 1
ATOM 1414 O O . HIS B 1 50 ? -1.817 -6.445 16.969 1 85.69 50 HIS B O 1
ATOM 1420 N N . GLY B 1 51 ? -0.787 -4.812 17.953 1 92.38 51 GLY B N 1
ATOM 1421 C CA . GLY B 1 51 ? 0.539 -5.359 17.719 1 92.38 51 GLY B CA 1
ATOM 1422 C C . GLY B 1 51 ? 1.495 -4.355 17.094 1 92.38 51 GLY B C 1
ATOM 1423 O O . GLY B 1 51 ? 1.247 -3.15 17.125 1 92.38 51 GLY B O 1
ATOM 1424 N N . THR B 1 52 ? 2.582 -4.93 16.625 1 94.19 52 THR B N 1
ATOM 1425 C CA . THR B 1 52 ? 3.604 -4.07 16.031 1 94.19 52 THR B CA 1
ATOM 1426 C C . THR B 1 52 ? 3.533 -4.102 14.508 1 94.19 52 THR B C 1
ATOM 1428 O O . THR B 1 52 ? 3.609 -5.172 13.906 1 94.19 52 THR B O 1
ATOM 1431 N N . ARG B 1 53 ? 3.334 -2.92 13.969 1 96.12 53 ARG B N 1
ATOM 1432 C CA . ARG B 1 53 ? 3.377 -2.803 12.516 1 96.12 53 ARG B CA 1
ATOM 1433 C C . ARG B 1 53 ? 4.801 -2.957 11.992 1 96.12 53 ARG B C 1
ATOM 1435 O O . ARG B 1 53 ? 5.715 -2.264 12.445 1 96.12 53 ARG B O 1
ATOM 1442 N N . ALA B 1 54 ? 4.934 -3.934 11.102 1 95.94 54 ALA B N 1
ATOM 1443 C CA . ALA B 1 54 ? 6.191 -4.121 10.375 1 95.94 54 ALA B CA 1
ATOM 1444 C C . ALA B 1 54 ? 6.039 -3.74 8.906 1 95.94 54 ALA B C 1
ATOM 1446 O O . ALA B 1 54 ? 5.121 -4.211 8.227 1 95.94 54 ALA B O 1
ATOM 1447 N N . VAL B 1 55 ? 6.91 -2.879 8.492 1 97.56 55 VAL B N 1
ATOM 1448 C CA . VAL B 1 55 ? 6.895 -2.457 7.094 1 97.56 55 VAL B CA 1
ATOM 1449 C C . VAL B 1 55 ? 8.047 -3.119 6.34 1 97.56 55 VAL B C 1
ATOM 1451 O O . VAL B 1 55 ? 9.211 -2.973 6.719 1 97.56 55 VAL B O 1
ATOM 1454 N N . LEU B 1 56 ? 7.711 -3.863 5.316 1 97.25 56 LEU B N 1
ATOM 1455 C CA . LEU B 1 56 ? 8.664 -4.512 4.422 1 97.25 56 LEU B CA 1
ATOM 1456 C C . LEU B 1 56 ? 8.531 -3.975 3.002 1 97.25 56 LEU B C 1
ATOM 1458 O O . LEU B 1 56 ? 7.711 -4.461 2.225 1 97.25 56 LEU B O 1
ATOM 1462 N N . PRO B 1 57 ? 9.391 -2.99 2.641 1 97.88 57 PRO B N 1
ATOM 1463 C CA . PRO B 1 57 ? 9.258 -2.379 1.316 1 97.88 57 PRO B CA 1
ATOM 1464 C C . PRO B 1 57 ? 9.539 -3.363 0.183 1 97.88 57 PRO B C 1
ATOM 1466 O O . PRO B 1 57 ? 10.438 -4.199 0.294 1 97.88 57 PRO B O 1
ATOM 1469 N N . VAL B 1 58 ? 8.727 -3.227 -0.826 1 96.94 58 VAL B N 1
ATOM 1470 C CA . VAL B 1 58 ? 8.969 -4.008 -2.035 1 96.94 58 VAL B CA 1
ATOM 1471 C C . VAL B 1 58 ? 9.93 -3.252 -2.957 1 96.94 58 VAL B C 1
ATOM 1473 O O . VAL B 1 58 ? 9.641 -2.127 -3.371 1 96.94 58 VAL B O 1
ATOM 1476 N N . LEU B 1 59 ? 11.023 -3.832 -3.371 1 95.25 59 LEU B N 1
ATOM 1477 C CA . LEU B 1 59 ? 12.023 -3.129 -4.172 1 95.25 59 LEU B CA 1
ATOM 1478 C C . LEU B 1 59 ? 12.023 -3.639 -5.609 1 95.25 59 LEU B C 1
ATOM 1480 O O . LEU B 1 59 ? 12.602 -3.01 -6.496 1 95.25 59 LEU B O 1
ATOM 1484 N N . GLY B 1 60 ? 11.469 -4.758 -5.863 1 94.06 60 GLY B N 1
ATOM 1485 C CA . GLY B 1 60 ? 11.438 -5.27 -7.223 1 94.06 60 GLY B CA 1
ATOM 1486 C C . GLY B 1 60 ? 11.977 -6.68 -7.344 1 94.06 60 GLY B C 1
ATOM 1487 O O . GLY B 1 60 ? 12.07 -7.402 -6.348 1 94.06 60 GLY B O 1
ATOM 1488 N N . GLY B 1 61 ? 12.211 -7.078 -8.648 1 92.75 61 GLY B N 1
ATOM 1489 C CA . GLY B 1 61 ? 12.742 -8.391 -8.977 1 92.75 61 GLY B CA 1
ATOM 1490 C C . GLY B 1 61 ? 11.883 -9.156 -9.961 1 92.75 61 GLY B C 1
ATOM 1491 O O . GLY B 1 61 ? 10.781 -8.727 -10.297 1 92.75 61 GLY B O 1
ATOM 1492 N N . PRO B 1 62 ? 12.555 -10.211 -10.352 1 92.81 62 PRO B N 1
ATOM 1493 C CA . PRO B 1 62 ? 11.805 -11.016 -11.312 1 92.81 62 PRO B CA 1
ATOM 1494 C C . PRO B 1 62 ? 10.758 -11.906 -10.648 1 92.81 62 PRO B C 1
ATOM 1496 O O . PRO B 1 62 ? 10.875 -12.234 -9.469 1 92.81 62 PRO B O 1
ATOM 1499 N N . PHE B 1 63 ? 9.711 -12.219 -11.352 1 90.75 63 PHE B N 1
ATOM 1500 C CA . PHE B 1 63 ? 8.828 -13.32 -10.984 1 90.75 63 PHE B CA 1
ATOM 1501 C C . PHE B 1 63 ? 8.609 -14.258 -12.164 1 90.75 63 PHE B C 1
ATOM 1503 O O . PHE B 1 63 ? 8.781 -13.859 -13.32 1 90.75 63 PHE B O 1
ATOM 1510 N N . SER B 1 64 ? 8.359 -15.477 -11.812 1 89.38 64 SER B N 1
ATOM 1511 C CA . SER B 1 64 ? 8.141 -16.469 -12.859 1 89.38 64 SER B CA 1
ATOM 1512 C C . SER B 1 64 ? 7.125 -17.516 -12.414 1 89.38 64 SER B C 1
ATOM 1514 O O . SER B 1 64 ? 7.074 -17.891 -11.242 1 89.38 64 SER B O 1
ATOM 1516 N N . GLY B 1 65 ? 6.297 -17.891 -13.336 1 84.5 65 GLY B N 1
ATOM 1517 C CA . GLY B 1 65 ? 5.355 -19 -13.18 1 84.5 65 GLY B CA 1
ATOM 1518 C C . GLY B 1 65 ? 5.121 -19.766 -14.469 1 84.5 65 GLY B C 1
ATOM 1519 O O . GLY B 1 65 ? 5.754 -19.484 -15.492 1 84.5 65 GLY B O 1
ATOM 1520 N N . PRO B 1 66 ? 4.375 -20.812 -14.398 1 84.31 66 PRO B N 1
ATOM 1521 C CA . PRO B 1 66 ? 4.16 -21.656 -15.57 1 84.31 66 PRO B CA 1
ATOM 1522 C C . PRO B 1 66 ? 3.658 -20.875 -16.781 1 84.31 66 PRO B C 1
ATOM 1524 O O . PRO B 1 66 ? 4.066 -21.141 -17.922 1 84.31 66 PRO B O 1
ATOM 1527 N N . ASN B 1 67 ? 2.811 -19.859 -16.531 1 84.81 67 ASN B N 1
ATOM 1528 C CA . ASN B 1 67 ? 2.209 -19.172 -17.656 1 84.81 67 ASN B CA 1
ATOM 1529 C C . ASN B 1 67 ? 2.426 -17.656 -17.562 1 84.81 67 ASN B C 1
ATOM 1531 O O . ASN B 1 67 ? 1.89 -16.906 -18.375 1 84.81 67 ASN B O 1
ATOM 1535 N N . ILE B 1 68 ? 3.125 -17.312 -16.625 1 86.38 68 ILE B N 1
ATOM 1536 C CA . ILE B 1 68 ? 3.268 -15.867 -16.438 1 86.38 68 ILE B CA 1
ATOM 1537 C C . ILE B 1 68 ? 4.629 -15.555 -15.82 1 86.38 68 ILE B C 1
ATOM 1539 O O . ILE B 1 68 ? 5.09 -16.266 -14.93 1 86.38 68 ILE B O 1
ATOM 1543 N N . SER B 1 69 ? 5.359 -14.602 -16.438 1 93.12 69 SER B N 1
ATOM 1544 C CA . SER B 1 69 ? 6.621 -14.102 -15.898 1 93.12 69 SER B CA 1
ATOM 1545 C C . SER B 1 69 ? 6.762 -12.602 -16.125 1 93.12 69 SER B C 1
ATOM 1547 O O . SER B 1 69 ? 6.027 -12.016 -16.922 1 93.12 69 SER B O 1
ATOM 1549 N N . GLY B 1 70 ? 7.645 -12.055 -15.391 1 95.44 70 GLY B N 1
ATOM 1550 C CA . GLY B 1 70 ? 7.867 -10.625 -15.539 1 95.44 70 GLY B CA 1
ATOM 1551 C C . GLY B 1 70 ? 8.625 -10.016 -14.375 1 95.44 70 GLY B C 1
ATOM 1552 O O . GLY B 1 70 ? 9.57 -10.617 -13.859 1 95.44 70 GLY B O 1
ATOM 1553 N N . GLN B 1 71 ? 8.266 -8.742 -14.094 1 96.56 71 GLN B N 1
ATOM 1554 C CA . GLN B 1 71 ? 8.969 -7.98 -13.07 1 96.56 71 GLN B CA 1
ATOM 1555 C C . GLN B 1 71 ? 8.016 -7.52 -11.969 1 96.56 71 GLN B C 1
ATOM 1557 O O . GLN B 1 71 ? 6.898 -7.082 -12.258 1 96.56 71 GLN B O 1
ATOM 1562 N N . VAL B 1 72 ? 8.445 -7.77 -10.727 1 95.69 72 VAL B N 1
ATOM 1563 C CA . VAL B 1 72 ? 7.859 -7.027 -9.617 1 95.69 72 VAL B CA 1
ATOM 1564 C C . VAL B 1 72 ? 8.297 -5.566 -9.68 1 95.69 72 VAL B C 1
ATOM 1566 O O . VAL B 1 72 ? 9.492 -5.273 -9.82 1 95.69 72 VAL B O 1
ATOM 1569 N N . LEU B 1 73 ? 7.371 -4.625 -9.68 1 96.75 73 LEU B N 1
ATOM 1570 C CA . LEU B 1 73 ? 7.719 -3.207 -9.703 1 96.75 73 LEU B CA 1
ATOM 1571 C C . LEU B 1 73 ? 8.094 -2.723 -8.305 1 96.75 73 LEU B C 1
ATOM 1573 O O . LEU B 1 73 ? 7.629 -3.273 -7.305 1 96.75 73 LEU B O 1
ATOM 1577 N N . PRO B 1 74 ? 9.023 -1.741 -8.211 1 96.5 74 PRO B N 1
ATOM 1578 C CA . PRO B 1 74 ? 9.406 -1.224 -6.895 1 96.5 74 PRO B CA 1
ATOM 1579 C C . PRO B 1 74 ? 8.344 -0.315 -6.281 1 96.5 74 PRO B C 1
ATOM 1581 O O . PRO B 1 74 ? 8.617 0.854 -5.996 1 96.5 74 PRO B O 1
ATOM 1584 N N . ILE B 1 75 ? 7.18 -0.844 -6.125 1 97.38 75 ILE B N 1
ATOM 1585 C CA . ILE B 1 75 ? 5.996 -0.165 -5.602 1 97.38 75 ILE B CA 1
ATOM 1586 C C . ILE B 1 75 ? 5.312 -1.05 -4.562 1 97.38 75 ILE B C 1
ATOM 1588 O O . ILE B 1 75 ? 4.988 -2.207 -4.84 1 97.38 75 ILE B O 1
ATOM 1592 N N . GLY B 1 76 ? 5.023 -0.4 -3.357 1 98.19 76 GLY B N 1
ATOM 1593 C CA . GLY B 1 76 ? 4.266 -1.105 -2.336 1 98.19 76 GLY B CA 1
ATOM 1594 C C . GLY B 1 76 ? 5.137 -1.65 -1.219 1 98.19 76 GLY B C 1
ATOM 1595 O O . GLY B 1 76 ? 6.305 -1.277 -1.097 1 98.19 76 GLY B O 1
ATOM 1596 N N . ALA B 1 77 ? 4.523 -2.42 -0.389 1 98.44 77 ALA B N 1
ATOM 1597 C CA . ALA B 1 77 ? 5.113 -3.027 0.801 1 98.44 77 ALA B CA 1
ATOM 1598 C C . ALA B 1 77 ? 4.195 -4.098 1.384 1 98.44 77 ALA B C 1
ATOM 1600 O O . ALA B 1 77 ? 3.043 -4.23 0.964 1 98.44 77 ALA B O 1
ATOM 1601 N N . ASP B 1 78 ? 4.711 -4.871 2.232 1 96.88 78 ASP B N 1
ATOM 1602 C CA . ASP B 1 78 ? 3.908 -5.562 3.236 1 96.88 78 ASP B CA 1
ATOM 1603 C C . ASP B 1 78 ? 3.861 -4.766 4.539 1 96.88 78 ASP B C 1
ATOM 1605 O O . ASP B 1 78 ? 4.895 -4.527 5.168 1 96.88 78 ASP B O 1
ATOM 1609 N N . TRP B 1 79 ? 2.67 -4.285 4.824 1 98 79 TRP B N 1
ATOM 1610 C CA . TRP B 1 79 ? 2.428 -3.551 6.059 1 98 79 TRP B CA 1
ATOM 1611 C C . TR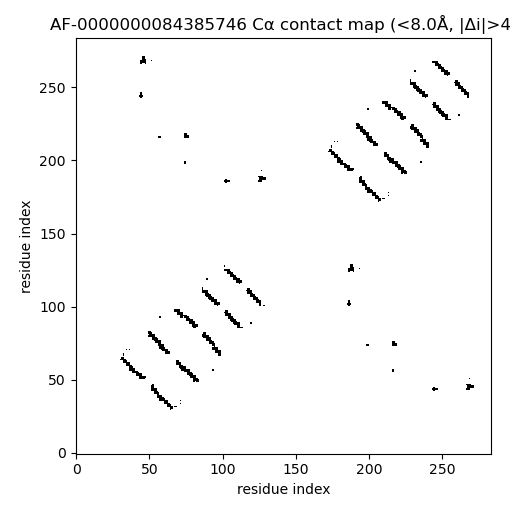P B 1 79 ? 1.819 -4.457 7.125 1 98 79 TRP B C 1
ATOM 1613 O O . TRP B 1 79 ? 0.833 -4.098 7.77 1 98 79 TRP B O 1
ATOM 1623 N N . GLY B 1 80 ? 2.361 -5.547 7.297 1 96.62 80 GLY B N 1
ATOM 1624 C CA . GLY B 1 80 ? 1.824 -6.551 8.203 1 96.62 80 GLY B CA 1
ATOM 1625 C C . GLY B 1 80 ? 1.986 -6.188 9.664 1 96.62 80 GLY B C 1
ATOM 1626 O O . GLY B 1 80 ? 2.646 -5.199 9.992 1 96.62 80 GLY B O 1
ATOM 1627 N N . ILE B 1 81 ? 1.298 -7.004 10.477 1 96.31 81 ILE B N 1
ATOM 1628 C CA . ILE B 1 81 ? 1.345 -6.82 11.922 1 96.31 81 ILE B CA 1
ATOM 1629 C C . ILE B 1 81 ? 1.897 -8.078 12.586 1 96.31 81 ILE B C 1
ATOM 1631 O O . ILE B 1 81 ? 1.536 -9.195 12.211 1 96.31 81 ILE B O 1
ATOM 1635 N N . VAL B 1 82 ? 2.84 -7.844 13.516 1 94.81 82 VAL B N 1
ATOM 1636 C CA . VAL B 1 82 ? 3.219 -8.914 14.43 1 94.81 82 VAL B CA 1
ATOM 1637 C C . VAL B 1 82 ? 2.379 -8.82 15.703 1 94.81 82 VAL B C 1
ATOM 1639 O O . VAL B 1 82 ? 2.451 -7.824 16.438 1 94.81 82 VAL B O 1
ATOM 1642 N N . ASP B 1 83 ? 1.61 -9.859 15.922 1 93.75 83 ASP B N 1
ATOM 1643 C CA . ASP B 1 83 ? 0.692 -9.766 17.062 1 93.75 83 ASP B CA 1
ATOM 1644 C C . ASP B 1 83 ? 1.384 -10.156 18.359 1 93.75 83 ASP B C 1
ATOM 1646 O O . ASP B 1 83 ? 2.594 -10.391 18.375 1 93.75 83 ASP B O 1
ATOM 1650 N N . SER B 1 84 ? 0.622 -10.156 19.438 1 91.56 84 SER B N 1
ATOM 1651 C CA . SER B 1 84 ? 1.18 -10.367 20.766 1 91.56 84 SER B CA 1
ATOM 1652 C C . SER B 1 84 ? 1.731 -11.781 20.922 1 91.56 84 SER B C 1
ATOM 1654 O O . SER B 1 84 ? 2.521 -12.047 21.828 1 91.56 84 SER B O 1
ATOM 1656 N N . ASN B 1 85 ? 1.402 -12.695 20.109 1 91.94 85 ASN B N 1
ATOM 1657 C CA . ASN B 1 85 ? 1.922 -14.055 20.125 1 91.94 85 ASN B CA 1
ATOM 1658 C C . ASN B 1 85 ? 3.121 -14.211 19.203 1 91.94 85 ASN B C 1
ATOM 1660 O O . ASN B 1 85 ? 3.635 -15.32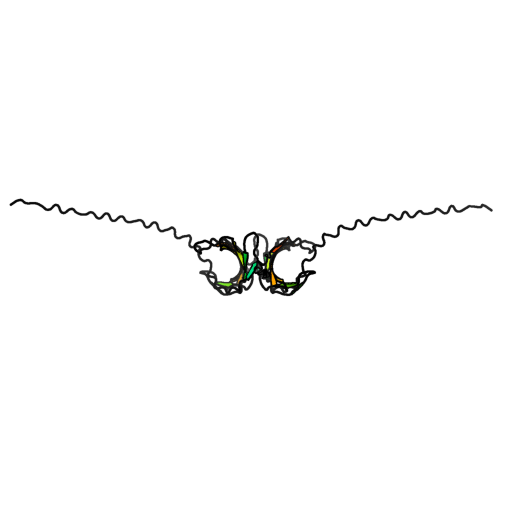 19.016 1 91.94 85 ASN B O 1
ATOM 1664 N N . GLY B 1 86 ? 3.449 -13.156 18.562 1 91.44 86 GLY B N 1
ATOM 1665 C CA . GLY B 1 86 ? 4.59 -13.195 17.656 1 91.44 86 GLY B CA 1
ATOM 1666 C C . GLY B 1 86 ? 4.227 -13.648 16.266 1 91.44 86 GLY B C 1
ATOM 1667 O O . GLY B 1 86 ? 5.109 -13.883 15.43 1 91.44 86 GLY B O 1
ATOM 1668 N N . LEU B 1 87 ? 2.957 -13.781 16.016 1 93.5 87 LEU B N 1
ATOM 1669 C CA . LEU B 1 87 ? 2.508 -14.211 14.695 1 93.5 87 LEU B CA 1
ATOM 1670 C C . LEU B 1 87 ? 2.387 -13.016 13.758 1 93.5 87 LEU B C 1
ATOM 1672 O O . LEU B 1 87 ? 1.853 -11.977 14.133 1 93.5 87 LEU B O 1
ATOM 1676 N N . PHE B 1 88 ? 2.896 -13.258 12.594 1 94 88 PHE B N 1
ATOM 1677 C CA . PHE B 1 88 ? 2.844 -12.211 11.586 1 94 88 PHE B CA 1
ATOM 1678 C C . PHE B 1 88 ? 1.575 -12.32 10.75 1 94 88 PHE B C 1
ATOM 1680 O O . PHE B 1 88 ? 1.239 -13.406 10.266 1 94 88 PHE B O 1
ATOM 1687 N N . TRP B 1 89 ? 0.812 -11.258 10.633 1 95.25 89 TRP B N 1
ATOM 1688 C CA . TRP B 1 89 ? -0.332 -11.094 9.742 1 95.25 89 TRP B CA 1
ATOM 1689 C C . TRP B 1 89 ? 0.024 -10.211 8.547 1 95.25 89 TRP B C 1
ATOM 1691 O O . TRP B 1 89 ? 0.247 -9.008 8.703 1 95.25 89 TRP B O 1
ATOM 1701 N N . ALA B 1 90 ? 0.051 -10.82 7.422 1 95.12 90 ALA B N 1
ATOM 1702 C CA . ALA B 1 90 ? 0.43 -10.086 6.219 1 95.12 90 ALA B CA 1
ATOM 1703 C C . ALA B 1 90 ? -0.653 -9.094 5.82 1 95.12 90 ALA B C 1
ATOM 1705 O O . ALA B 1 90 ? -1.845 -9.352 6 1 95.12 90 ALA B O 1
ATOM 1706 N N . ASP B 1 91 ? -0.291 -7.977 5.32 1 96.94 91 ASP B N 1
ATOM 1707 C CA . ASP B 1 91 ? -1.071 -6.945 4.641 1 96.94 91 ASP B CA 1
ATOM 1708 C C . ASP B 1 91 ? -0.26 -6.281 3.531 1 96.94 91 ASP B C 1
ATOM 1710 O O . ASP B 1 91 ? 0.282 -5.191 3.717 1 96.94 91 ASP B O 1
ATOM 1714 N N . ALA B 1 92 ? -0.202 -6.93 2.406 1 96.94 92 ALA B N 1
ATOM 1715 C CA . ALA B 1 92 ? 0.743 -6.543 1.363 1 96.94 92 ALA B CA 1
ATOM 1716 C C . ALA B 1 92 ? 0.013 -6.004 0.135 1 96.94 92 ALA B C 1
ATOM 1718 O O . ALA B 1 92 ? -1.053 -6.508 -0.229 1 96.94 92 ALA B O 1
ATOM 1719 N N . ARG B 1 93 ? 0.553 -5.059 -0.459 1 98.12 93 ARG B N 1
ATOM 1720 C CA . ARG B 1 93 ? 0.202 -4.566 -1.786 1 98.12 93 ARG B CA 1
ATOM 1721 C C . ARG B 1 93 ? 1.445 -4.387 -2.652 1 98.12 93 ARG B C 1
ATOM 1723 O O . ARG B 1 93 ? 2.449 -3.834 -2.199 1 98.12 93 ARG B O 1
ATOM 1730 N N . TYR B 1 94 ? 1.358 -4.855 -3.877 1 96.94 94 TYR B N 1
ATOM 1731 C CA . TYR B 1 94 ? 2.447 -4.668 -4.828 1 96.94 94 TYR B CA 1
ATOM 1732 C C . TYR B 1 94 ? 1.957 -4.848 -6.262 1 96.94 94 TYR B C 1
ATOM 1734 O O . TYR B 1 94 ? 0.816 -5.258 -6.488 1 96.94 94 TYR B O 1
ATOM 1742 N N . ASN B 1 95 ? 2.83 -4.492 -7.18 1 96.88 95 ASN B N 1
ATOM 1743 C CA . ASN B 1 95 ? 2.471 -4.547 -8.594 1 96.88 95 ASN B CA 1
ATOM 1744 C C . ASN B 1 95 ? 3.457 -5.402 -9.391 1 96.88 95 ASN B C 1
ATOM 1746 O O . ASN B 1 95 ? 4.66 -5.371 -9.133 1 96.88 95 ASN B O 1
ATOM 1750 N N . LEU B 1 96 ? 2.889 -6.094 -10.312 1 94.5 96 LEU B N 1
ATOM 1751 C CA . LEU B 1 96 ? 3.656 -6.875 -11.273 1 94.5 96 LEU B CA 1
ATOM 1752 C C . LEU B 1 96 ? 3.457 -6.344 -12.688 1 94.5 96 LEU B C 1
ATOM 1754 O O . LEU B 1 96 ? 2.357 -5.922 -13.047 1 94.5 96 LEU B O 1
ATOM 1758 N N . ARG B 1 97 ? 4.547 -6.352 -13.422 1 95.94 97 ARG B N 1
ATOM 1759 C CA . ARG B 1 97 ? 4.465 -6.188 -14.875 1 95.94 97 ARG B CA 1
ATOM 1760 C C . ARG B 1 97 ? 4.91 -7.457 -15.594 1 95.94 97 ARG B C 1
ATOM 1762 O O . ARG B 1 97 ? 6.035 -7.918 -15.406 1 95.94 97 ARG B O 1
ATOM 1769 N N . THR B 1 98 ? 3.984 -7.98 -16.359 1 94.38 98 THR B N 1
ATOM 1770 C CA . THR B 1 98 ? 4.32 -9.195 -17.094 1 94.38 98 THR B CA 1
ATOM 1771 C C . THR B 1 98 ? 5.195 -8.883 -18.297 1 94.38 98 THR B C 1
ATOM 1773 O O . THR B 1 98 ? 5.266 -7.73 -18.734 1 94.38 98 THR B O 1
ATOM 1776 N N . ASP B 1 99 ? 5.832 -9.898 -18.797 1 95.12 99 ASP B N 1
ATOM 1777 C CA . ASP B 1 99 ? 6.703 -9.742 -19.953 1 95.12 99 ASP B CA 1
ATOM 1778 C C . ASP B 1 99 ? 5.922 -9.242 -21.172 1 95.12 99 ASP B C 1
ATOM 1780 O O . ASP B 1 99 ? 6.465 -8.539 -22.016 1 95.12 99 ASP B O 1
ATOM 1784 N N . ASP B 1 100 ? 4.68 -9.57 -21.266 1 93.12 100 ASP B N 1
ATOM 1785 C CA . ASP B 1 100 ? 3.873 -9.133 -22.406 1 93.12 100 ASP B CA 1
ATOM 1786 C C . ASP B 1 100 ? 3.215 -7.785 -22.125 1 93.12 100 ASP B C 1
ATOM 1788 O O . ASP B 1 100 ? 2.377 -7.324 -22.906 1 93.12 100 ASP B O 1
ATOM 1792 N N . GLY B 1 101 ? 3.469 -7.184 -21 1 93.06 101 GLY B N 1
ATOM 1793 C CA . GLY B 1 101 ? 3.15 -5.777 -20.797 1 93.06 101 GLY B CA 1
ATOM 1794 C C . GLY B 1 101 ? 1.941 -5.562 -19.906 1 93.06 101 GLY B C 1
ATOM 1795 O O . GLY B 1 101 ? 1.569 -4.422 -19.609 1 93.06 101 GLY B O 1
ATOM 1796 N N . ALA B 1 102 ? 1.336 -6.629 -19.438 1 92.62 102 ALA B N 1
ATOM 1797 C CA . ALA B 1 102 ? 0.188 -6.465 -18.547 1 92.62 102 ALA B CA 1
ATOM 1798 C C . ALA B 1 102 ? 0.625 -5.992 -17.172 1 92.62 102 ALA B C 1
ATOM 1800 O O . ALA B 1 102 ? 1.657 -6.43 -16.656 1 92.62 102 ALA B O 1
ATOM 1801 N N . GLU B 1 103 ? -0.169 -5.113 -16.641 1 95.5 103 GLU B N 1
ATOM 1802 C CA . GLU B 1 103 ? 0.012 -4.664 -15.273 1 95.5 103 GLU B CA 1
ATOM 1803 C C . GLU B 1 103 ? -0.936 -5.391 -14.32 1 95.5 103 GLU B C 1
ATOM 1805 O O . GLU B 1 103 ? -2.135 -5.492 -14.586 1 95.5 103 GLU B O 1
ATOM 1810 N N . ILE B 1 104 ? -0.396 -5.863 -13.227 1 93.94 104 ILE B N 1
ATOM 1811 C CA . ILE B 1 104 ? -1.189 -6.605 -12.25 1 93.94 104 ILE B CA 1
ATOM 1812 C C . ILE B 1 104 ? -1.014 -5.992 -10.867 1 93.94 104 ILE B C 1
ATOM 1814 O O . ILE B 1 104 ? 0.114 -5.801 -10.398 1 93.94 104 ILE B O 1
ATOM 1818 N N . PHE B 1 105 ? -2.088 -5.637 -10.219 1 95.81 105 PHE B N 1
ATOM 1819 C CA . PHE B 1 105 ? -2.109 -5.207 -8.828 1 95.81 105 PHE B CA 1
ATOM 1820 C C . PHE B 1 105 ? -2.447 -6.375 -7.906 1 95.81 105 PHE B C 1
ATOM 1822 O O . PHE B 1 105 ? -3.479 -7.031 -8.078 1 95.81 105 PHE B O 1
ATOM 1829 N N . VAL B 1 106 ? -1.566 -6.594 -6.93 1 94.56 106 VAL B N 1
ATOM 1830 C CA . VAL B 1 106 ? -1.724 -7.738 -6.035 1 94.56 106 VAL B CA 1
ATOM 1831 C C . VAL B 1 106 ? -1.945 -7.25 -4.605 1 94.56 106 VAL B C 1
ATOM 1833 O O . VAL B 1 106 ? -1.233 -6.359 -4.129 1 94.56 106 VAL B O 1
ATOM 1836 N N . GLN B 1 107 ? -2.918 -7.789 -3.945 1 96.5 107 GLN B N 1
ATOM 1837 C CA . GLN B 1 107 ? -3.176 -7.586 -2.521 1 96.5 107 GLN B CA 1
ATOM 1838 C C . GLN B 1 107 ? -3.172 -8.914 -1.771 1 96.5 107 GLN B C 1
ATOM 1840 O O . GLN B 1 107 ? -3.875 -9.852 -2.15 1 96.5 107 GLN B O 1
ATOM 1845 N N . THR B 1 108 ? -2.344 -8.969 -0.755 1 93.69 108 THR B N 1
ATOM 1846 C CA . THR B 1 108 ? -2.227 -10.195 0.032 1 93.69 108 THR B CA 1
ATOM 1847 C C . THR B 1 108 ? -2.488 -9.914 1.509 1 93.69 108 THR B C 1
ATOM 1849 O O . THR B 1 108 ? -1.979 -8.938 2.061 1 93.69 108 THR B O 1
ATOM 1852 N N . SER B 1 109 ? -3.318 -10.758 2.088 1 96.19 109 SER B N 1
ATOM 1853 C CA . SER B 1 109 ? -3.574 -10.602 3.516 1 96.19 109 SER B CA 1
ATOM 1854 C C . SER B 1 109 ? -3.795 -11.953 4.188 1 96.19 109 SER B C 1
ATOM 1856 O O . SER B 1 109 ? -4.277 -12.898 3.557 1 96.19 109 SER B O 1
ATOM 1858 N N . GLY B 1 110 ? -3.459 -12.008 5.445 1 94.44 110 GLY B N 1
ATOM 1859 C CA . GLY B 1 110 ? -3.764 -13.195 6.227 1 94.44 110 GLY B CA 1
ATOM 1860 C C . GLY B 1 110 ? -2.68 -13.547 7.23 1 94.44 110 GLY B C 1
ATOM 1861 O O . GLY B 1 110 ? -1.598 -12.953 7.211 1 94.44 110 GLY B O 1
ATOM 1862 N N . PRO B 1 111 ? -3.02 -14.453 8.047 1 92.31 111 PRO B N 1
ATOM 1863 C CA . PRO B 1 111 ? -2.123 -14.781 9.156 1 92.31 111 PRO B CA 1
ATOM 1864 C C . PRO B 1 111 ? -1.012 -15.75 8.75 1 92.31 111 PRO B C 1
ATOM 1866 O O . PRO B 1 111 ? -1.233 -16.641 7.926 1 92.31 111 PRO B O 1
ATOM 1869 N N . GLY B 1 112 ? 0.083 -15.445 9.359 1 87.19 112 GLY B N 1
ATOM 1870 C CA . GLY B 1 112 ? 1.034 -16.547 9.461 1 87.19 112 GLY B CA 1
ATOM 1871 C C . GLY B 1 112 ? 0.579 -17.641 10.398 1 87.19 112 GLY B C 1
ATOM 1872 O O . GLY B 1 112 ? -0.386 -17.469 11.148 1 87.19 112 GLY B O 1
ATOM 1873 N N . GLN B 1 113 ? 1.193 -18.812 10.195 1 85.62 113 GLN B N 1
ATOM 1874 C CA . GLN B 1 113 ? 0.869 -19.953 11.047 1 85.62 113 GLN B CA 1
ATOM 1875 C C . GLN B 1 113 ? 2.039 -20.312 11.961 1 85.62 113 GLN B C 1
ATOM 1877 O O . GLN B 1 113 ? 3.197 -20.062 11.617 1 85.62 113 GLN B O 1
ATOM 1882 N N . PRO B 1 114 ? 1.591 -20.875 13.086 1 84.62 114 PRO B N 1
ATOM 1883 C CA . PRO B 1 114 ? 2.652 -21.25 14.023 1 84.62 114 PRO B CA 1
ATOM 1884 C C . PRO B 1 114 ? 3.66 -22.219 13.398 1 84.62 114 PRO B C 1
ATOM 1886 O O . PRO B 1 114 ? 4.824 -22.25 13.812 1 84.62 114 PRO B O 1
ATOM 1889 N N . ASP B 1 115 ? 3.268 -22.938 12.461 1 83.31 115 ASP B N 1
ATOM 1890 C CA . ASP B 1 115 ? 4.16 -23.922 11.852 1 83.31 115 ASP B CA 1
ATOM 1891 C C . ASP B 1 115 ? 5.031 -23.266 10.781 1 83.31 115 ASP B C 1
ATOM 1893 O O . ASP B 1 115 ? 5.793 -23.953 10.094 1 83.31 115 ASP B O 1
ATOM 1897 N N . GLY B 1 116 ? 4.863 -22 10.578 1 79.44 116 GLY B N 1
ATOM 1898 C CA . GLY B 1 116 ? 5.676 -21.266 9.625 1 79.44 116 GLY B CA 1
ATOM 1899 C C . GLY B 1 116 ? 4.988 -21.062 8.281 1 79.44 116 GLY B C 1
ATOM 1900 O O . GLY B 1 116 ? 5.492 -20.344 7.426 1 79.44 116 GLY B O 1
ATOM 1901 N N . THR B 1 117 ? 3.893 -21.734 8.18 1 78.62 117 THR B N 1
ATOM 1902 C CA . THR B 1 117 ? 3.15 -21.531 6.938 1 78.62 117 THR B CA 1
ATOM 1903 C C . THR B 1 117 ? 2.268 -20.281 7.035 1 78.62 117 THR B C 1
ATOM 1905 O O . THR B 1 117 ? 2.184 -19.656 8.094 1 78.62 117 THR B O 1
ATOM 1908 N N . ASN B 1 118 ? 1.784 -19.844 5.836 1 81.38 118 ASN B N 1
ATOM 1909 C CA . ASN B 1 118 ? 0.876 -18.703 5.785 1 81.38 118 ASN B CA 1
ATOM 1910 C C . ASN B 1 118 ? -0.469 -19.078 5.176 1 81.38 118 ASN B C 1
ATOM 1912 O O . ASN B 1 118 ? -0.526 -19.859 4.227 1 81.38 118 ASN B O 1
ATOM 1916 N N . HIS B 1 119 ? -1.509 -18.703 5.797 1 86.31 119 HIS B N 1
ATOM 1917 C CA . HIS B 1 119 ? -2.842 -18.766 5.203 1 86.31 119 HIS B CA 1
ATOM 1918 C C . HIS B 1 119 ? -3.258 -17.406 4.645 1 86.31 119 HIS B C 1
ATOM 1920 O O . HIS B 1 119 ? -3.85 -16.594 5.355 1 86.31 119 HIS B O 1
ATOM 1926 N N . LEU B 1 120 ? -2.914 -17.25 3.391 1 87.88 120 LEU B N 1
ATOM 1927 C CA . LEU B 1 120 ? -3.072 -15.922 2.816 1 87.88 120 LEU B CA 1
ATOM 1928 C C . LEU B 1 120 ? -4.262 -15.875 1.862 1 87.88 120 LEU B C 1
ATOM 1930 O O . LEU B 1 120 ? -4.543 -16.859 1.168 1 87.88 120 LEU B O 1
ATOM 1934 N N . ARG B 1 121 ? -4.996 -14.852 1.943 1 90.25 121 ARG B N 1
ATOM 1935 C CA . ARG B 1 121 ? -5.859 -14.43 0.846 1 90.25 121 ARG B CA 1
ATOM 1936 C C . ARG B 1 121 ? -5.102 -13.555 -0.142 1 90.25 121 ARG B C 1
ATOM 1938 O O . ARG B 1 121 ? -4.453 -12.578 0.254 1 90.25 121 ARG B O 1
ATOM 1945 N N . VAL B 1 122 ? -5.199 -13.938 -1.389 1 89.69 122 VAL B N 1
ATOM 1946 C CA . VAL B 1 122 ? -4.523 -13.164 -2.426 1 89.69 122 VAL B CA 1
ATOM 1947 C C . VAL B 1 122 ? -5.539 -12.703 -3.467 1 89.69 122 VAL B C 1
ATOM 1949 O O . VAL B 1 122 ? -6.32 -13.5 -3.982 1 89.69 122 VAL B O 1
ATOM 1952 N N . ILE B 1 123 ? -5.543 -11.445 -3.752 1 90.88 123 ILE B N 1
ATOM 1953 C CA . ILE B 1 123 ? -6.371 -10.844 -4.793 1 90.88 123 ILE B CA 1
ATOM 1954 C C . ILE B 1 123 ? -5.484 -10.312 -5.914 1 90.88 123 ILE B C 1
ATOM 1956 O O . ILE B 1 123 ? -4.531 -9.57 -5.664 1 90.88 123 ILE B O 1
ATOM 1960 N N . PHE B 1 124 ? -5.758 -10.688 -7.102 1 90.75 124 PHE B N 1
ATOM 1961 C CA . PHE B 1 124 ? -5.105 -10.18 -8.305 1 90.75 124 PHE B CA 1
ATOM 1962 C C . PHE B 1 124 ? -6.059 -9.305 -9.109 1 90.75 124 PHE B C 1
ATOM 1964 O O . PHE B 1 124 ? -7.18 -9.719 -9.414 1 90.75 124 PHE B O 1
ATOM 1971 N N . GLU B 1 125 ? -5.648 -8.125 -9.391 1 91.81 125 GLU B N 1
ATOM 1972 C CA . GLU B 1 125 ? -6.43 -7.246 -10.258 1 91.81 125 GLU B CA 1
ATOM 1973 C C . GLU B 1 125 ? -5.66 -6.898 -11.531 1 91.81 125 GLU B C 1
ATOM 1975 O O . GLU B 1 125 ? -4.504 -6.473 -11.469 1 91.81 125 GLU B O 1
ATOM 1980 N N . THR B 1 126 ? -6.234 -7.18 -12.602 1 90.25 126 THR B N 1
ATOM 1981 C CA . THR B 1 126 ? -5.723 -6.816 -13.922 1 90.25 126 THR B CA 1
ATOM 1982 C C . THR B 1 126 ? -6.867 -6.594 -14.898 1 90.25 126 THR B C 1
ATOM 1984 O O . THR B 1 126 ? -7.918 -7.227 -14.797 1 90.25 126 THR B O 1
ATOM 1987 N N . GLY B 1 127 ? -6.902 -5.441 -15.508 1 80.44 127 GLY B N 1
ATOM 1988 C CA . GLY B 1 127 ? -8.008 -5.164 -16.406 1 80.44 127 GLY B CA 1
ATOM 1989 C C . GLY B 1 127 ? -7.801 -5.742 -17.797 1 80.44 127 GLY B C 1
ATOM 1990 O O . GLY B 1 127 ? -6.715 -6.238 -18.109 1 80.44 127 GLY B O 1
ATOM 1991 N N . MET B 1 128 ? -9.07 -5.898 -18.328 1 65.44 128 MET B N 1
ATOM 1992 C CA . MET B 1 128 ? -9.039 -6.227 -19.75 1 65.44 128 MET B CA 1
ATOM 1993 C C . MET B 1 128 ? -8.383 -5.105 -20.547 1 65.44 128 MET B C 1
ATOM 1995 O O . MET B 1 128 ? -8.547 -3.928 -20.219 1 65.44 128 MET B O 1
ATOM 1999 N N . LEU B 1 129 ? -7.273 -5.34 -21.141 1 51.97 129 LEU B N 1
ATOM 2000 C CA . LEU B 1 129 ? -6.727 -4.34 -22.047 1 51.97 129 LEU B CA 1
ATOM 2001 C C . LEU B 1 129 ? -7.809 -3.811 -22.984 1 51.97 129 LEU B C 1
ATOM 2003 O O . LEU B 1 129 ? -8.57 -4.59 -23.562 1 51.97 129 LEU B O 1
ATOM 2007 N N . VAL B 1 130 ? -8.562 -2.834 -22.625 1 46.06 130 VAL B N 1
ATOM 2008 C CA . VAL B 1 130 ? -9.367 -2.326 -23.734 1 46.06 130 VAL B CA 1
ATOM 2009 C C . VAL B 1 130 ? -8.539 -2.328 -25.016 1 46.06 130 VAL B C 1
ATOM 2011 O O . VAL B 1 130 ? -7.551 -1.597 -25.125 1 46.06 130 VAL B O 1
ATOM 2014 N N . GLY B 1 131 ? -8.062 -3.277 -25.531 1 40.66 131 GLY B N 1
ATOM 2015 C CA . GLY B 1 131 ? -7.492 -3.289 -26.875 1 40.66 131 GLY B CA 1
ATOM 2016 C C . GLY B 1 131 ? -8.172 -2.322 -27.828 1 40.66 131 GLY B C 1
ATOM 2017 O O . GLY B 1 131 ? -9.344 -1.975 -27.625 1 40.66 131 GLY B O 1
ATOM 2018 N N . GLN B 1 132 ? -7.348 -1.371 -28.562 1 39.22 132 GLN B N 1
ATOM 2019 C CA . GLN B 1 132 ? -7.547 -0.801 -29.891 1 39.22 132 GLN B CA 1
ATOM 2020 C C . GLN B 1 132 ? -8.414 -1.711 -30.75 1 39.22 132 GLN B C 1
ATOM 2022 O O . GLN B 1 132 ? -8.258 -2.934 -30.734 1 39.22 132 GLN B O 1
ATOM 2027 N N . SER B 1 133 ? -9.68 -1.369 -30.906 1 37.88 133 SER B N 1
ATOM 2028 C CA . SER B 1 133 ? -10.398 -1.961 -32.031 1 37.88 133 SER B CA 1
ATOM 2029 C C . SER B 1 133 ? -9.445 -2.41 -33.125 1 37.88 133 SER B C 1
ATOM 2031 O O . SER B 1 133 ? -8.641 -1.615 -33.625 1 37.88 133 SER B O 1
ATOM 2033 N N . LYS B 1 134 ? -8.883 -3.508 -33.094 1 36.59 134 LYS B N 1
ATOM 2034 C CA . LYS B 1 134 ? -8.461 -3.965 -34.406 1 36.59 134 LYS B CA 1
ATOM 2035 C C . LYS B 1 134 ? -9.453 -3.529 -35.5 1 36.59 134 LYS B C 1
ATOM 2037 O O . LYS B 1 134 ? -10.648 -3.789 -35.375 1 36.59 134 LYS B O 1
ATOM 2042 N N . ASP B 1 135 ? -9.219 -2.416 -36.25 1 38.25 135 ASP B N 1
ATOM 2043 C CA . ASP B 1 135 ? -9.812 -2.203 -37.562 1 38.25 135 ASP B CA 1
ATOM 2044 C C . ASP B 1 135 ? -9.938 -3.518 -38.344 1 38.25 135 ASP B C 1
ATOM 2046 O O . ASP B 1 135 ? -8.93 -4.145 -38.688 1 38.25 135 ASP B O 1
ATOM 2050 N N . SER B 1 136 ? -10.727 -4.449 -37.969 1 38.03 136 SER B N 1
ATOM 2051 C CA . SER B 1 136 ? -11.148 -5.391 -39 1 38.03 136 SER B CA 1
ATOM 2052 C C . SER B 1 136 ? -11.352 -4.691 -40.344 1 38.03 136 SER B C 1
ATOM 2054 O O . SER B 1 136 ? -12.25 -3.859 -40.5 1 38.03 136 SER B O 1
ATOM 2056 N N . ASP B 1 137 ? -10.273 -4.246 -41.031 1 37.28 137 ASP B N 1
ATOM 2057 C CA . ASP B 1 137 ? -10.305 -4.008 -42.469 1 37.28 137 ASP B CA 1
ATOM 2058 C C . ASP B 1 137 ? -11.188 -5.027 -43.188 1 37.28 137 ASP B C 1
ATOM 2060 O O . ASP B 1 137 ? -10.836 -6.207 -43.281 1 37.28 137 ASP B O 1
ATOM 2064 N N . SER B 1 138 ? -12.477 -5.109 -42.844 1 39.94 138 SER B N 1
ATOM 2065 C CA . SER B 1 138 ? -13.367 -5.66 -43.844 1 39.94 138 SER B CA 1
ATOM 2066 C C . SER B 1 138 ? -13.039 -5.09 -45.25 1 39.94 138 SER B C 1
ATOM 2068 O O . SER B 1 138 ? -13.227 -3.898 -45.469 1 39.94 138 SER B O 1
ATOM 2070 N N . GLY B 1 139 ? -11.844 -5.297 -45.781 1 34.59 139 GLY B N 1
ATOM 2071 C CA . GLY B 1 139 ? -11.633 -5.312 -47.219 1 34.59 139 GLY B CA 1
ATOM 2072 C C . GLY B 1 139 ? -12.781 -5.938 -48 1 34.59 139 GLY B C 1
ATOM 2073 O O . GLY B 1 139 ? -12.875 -7.164 -48.094 1 34.59 139 GLY B O 1
ATOM 2074 N N . ARG B 1 140 ? -14.039 -5.469 -47.781 1 35.62 140 ARG B N 1
ATOM 2075 C CA . ARG B 1 140 ? -15.031 -5.699 -48.812 1 35.62 140 ARG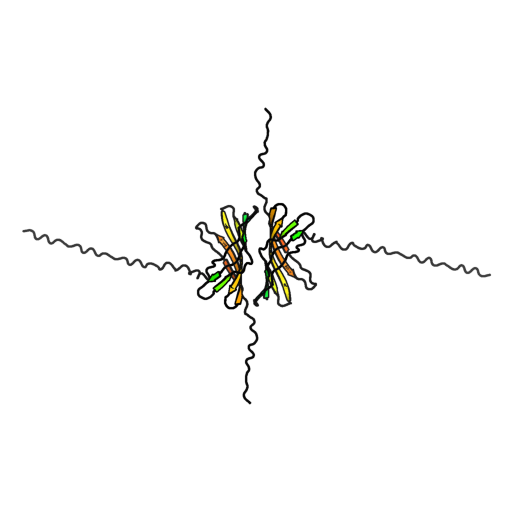 B CA 1
ATOM 2076 C C . ARG B 1 140 ? -14.461 -5.41 -50.188 1 35.62 140 ARG B C 1
ATOM 2078 O O . ARG B 1 140 ? -13.883 -4.344 -50.406 1 35.62 140 ARG B O 1
ATOM 2085 N N . GLY B 1 141 ? -14.039 -6.418 -51 1 34.16 141 GLY B N 1
ATOM 2086 C CA . GLY B 1 141 ? -13.836 -6.59 -52.406 1 34.16 141 GLY B CA 1
ATOM 2087 C C . GLY B 1 141 ? -14.812 -5.785 -53.25 1 34.16 141 GLY B C 1
ATOM 2088 O O . GLY B 1 141 ? -16.016 -5.812 -53 1 34.16 141 GLY B O 1
ATOM 2089 N N . SER B 1 142 ? -14.422 -4.609 -53.781 1 26.62 142 SER B N 1
ATOM 2090 C CA . SER B 1 142 ? -14.984 -4.273 -55.094 1 26.62 142 SER B CA 1
ATOM 2091 C C . SER B 1 142 ? -14.672 -5.352 -56.125 1 26.62 142 SER B C 1
ATOM 2093 O O . SER B 1 142 ? -13.633 -6.016 -56.031 1 26.62 142 SER B O 1
#

pLDDT: mean 74.83, std 24.25, range [26.62, 98.5]

Solvent-accessible surface area (backbone atoms only — not comparable to full-atom values): 16291 Å² total; per-residue (Å²): 137,85,80,78,74,80,78,77,77,78,78,77,78,77,74,76,76,72,75,71,68,70,64,74,71,60,76,64,71,68,68,69,49,49,72,62,56,43,65,46,82,67,50,60,29,30,50,45,97,78,24,31,39,36,39,36,32,34,56,16,36,49,31,44,32,96,87,47,40,31,36,36,42,61,32,18,29,31,58,16,33,34,31,93,85,68,43,42,30,46,39,27,39,37,35,36,35,35,74,88,65,51,35,36,42,38,41,36,35,35,40,46,38,96,87,71,46,68,58,66,48,76,46,80,42,58,27,55,71,80,66,76,75,72,76,74,74,74,75,72,76,130,137,84,81,74,73,80,80,77,78,77,77,77,76,78,74,77,75,70,74,70,68,70,66,73,69,61,76,66,71,66,69,68,50,50,72,64,56,45,66,45,83,67,50,60,29,30,50,45,97,78,25,32,39,36,38,37,32,34,55,15,37,49,30,44,32,96,87,48,42,31,35,37,42,61,32,16,28,31,60,16,33,33,31,93,84,67,43,43,29,47,39,27,38,37,35,37,36,36,74,89,65,50,35,34,43,37,40,36,34,35,40,44,38,98,87,71,46,68,58,64,48,76,46,80,44,59,26,55,70,78,65,76,74,71,76,73,75,73,74,72,78,130

Foldseek 3Di:
DDCPDPPPPPPPPPPPPPPPPPPPPPPPPQCQKDDPWDWDDKDWPDADPFAIWIWIFTQKDWMDHPPWIFMWHRDWTWRWGQGPVRKIWTWTWTWTATPVGWIKIKTKTFIADPVRHTDIDMDIDTDDPPDDPPPPPPPPDD/DDCPPPPPPPPPPPPPPPPPPPPPPPPPPQCQKDDPWDWDDKDWPDADPFAIWIWIFTQKDWMDHPPWIFMWHRDWTWRWGQGPVRKIWTWTWTWTATPVGWIKIKTKTFIADPVRHTDIDMDIDTDDPPDDPPPPPPPPDD

InterPro domains:
  IPR020915 Uncharacterised protein family UPF0311 [PTHR37315] (22-112)

Sequence (284 aa):
MSFQAPFKYLALVLAAAGYAVAEPTRPGLTYLYSLNGTLGEPFTTGVGPHGTRAVLPVLGGPFSGPNISGQVLPIGADWGIVDSNGLFWADARYNLRTDDGAEIFVQTSGPGQPDGTNHLRVIFETGMLVGQSKDSDSGRGSMSFQAPFKYLALVLAAAGYAVAEPTRPGLTYLYSLNGTLGEPFTTGVGPHGTRAVLPVLGGPFSGPNISGQVLPIGADWGIVDSNGLFWADARYNLRTDDGAEIFVQTSGPGQPDGTNHLRVIFETGMLVGQSKDSDSGRGS

Radius of gyration: 34.41 Å; Cα contacts (8 Å, |Δi|>4): 565; chains: 2; bounding box: 72×181×106 Å

Organism: Colletotrichum higginsianum (strain IMI 349063) (NCBI:txid759273)